Protein 9GY5 (pdb70)

Sequence (362 aa):
HMIPINIKDFNYSDPVNNQDIILVKNEKGSFDKGFFVADKILLVPARYGNISTDIYLETDSEKNEYLKNMTTLLKRMNSYSTGNKLLNLIIKGEPIYSKDLQGKFIEQTPSRYLDTNTGKRRVNVMITGPGSNVLTKKCTHNGMGLENDPNGKHSNGTGILSTIEFSPNYLIAYNKCVADPVLTLFHELVHSMHNLYGIAFPDNVKVPYNALKDKNLVSGEEALSEILTFGGKDLTTEHLETLWKKLAETVIIVKDFVKTDTQAKDVFLNNLRFLSKNENIKIDTIEDIVNGTLKIKNNISNLTECEFCKEIGDVRIRTRYAVHSEDVTPVEVVDFKNNYKLNSGFLEGQDISKKYFITNPP

Secondary structure (DSSP, 8-state):
-PPP--PPP--TTSPP-SSSEEEEE-TTS-EEEEEEEETTEEEE-S-SS------TT-SHHHHHHHHHHHHHHHHHHHTSHHHHHHHHHHHH--PPPEE-TTS-EES--TTTEEEETTEEEE-SEEEE--SSSTT--EEEBTTB-TTS-TT-TTTSSS---EEEE--SSEEEEETTEEPPHHHHHHHHHHHHHHHHTT-----EEE----TTT--TT---EEEHHHHHHH-GGGS-HHHHHHHHHHHHHHHHHHHHHHTT-HHHHHHHHHHHHHHHT-TT---SSHHHHHHHHHHHHHHHTT-SHHHHHHHH-S----S-S---TTSEEEEEESSHHHHEETTTEETT-SBTTSTTEEES--

B-factor: mean 57.21, std 18.25, range [34.39, 136.0]

Solvent-accessible surface area: 16892 Å² total; per-residue (Å²): 221,76,92,132,28,110,15,81,94,17,68,32,96,38,106,51,65,78,128,28,6,5,42,7,102,31,138,126,37,56,96,35,34,0,0,14,1,8,99,54,3,0,0,2,2,6,23,55,22,116,39,103,72,85,112,21,2,104,74,98,71,60,28,45,86,2,1,79,7,0,8,33,0,2,58,1,0,25,66,46,63,8,0,7,50,0,3,11,10,1,22,85,0,50,0,0,36,29,72,42,191,158,38,122,13,77,62,110,8,116,8,8,34,36,58,10,72,88,33,104,75,26,0,2,0,26,0,2,0,0,10,57,83,17,42,41,44,89,12,4,3,121,54,53,9,29,126,99,28,112,142,6,55,0,18,55,6,13,0,13,11,0,21,0,9,0,0,0,26,37,4,37,0,45,105,148,20,0,21,1,0,0,3,26,0,0,17,13,0,0,23,3,0,1,7,2,8,0,6,1,2,49,50,105,19,151,12,44,74,22,77,169,93,17,156,131,154,102,45,21,95,55,2,2,1,13,2,1,0,0,0,38,149,5,28,44,116,130,12,33,112,48,2,69,132,55,3,12,65,13,6,74,114,2,63,85,62,1,134,94,34,90,116,0,73,68,16,8,26,63,7,6,69,74,5,5,160,34,136,117,10,110,7,88,76,112,123,31,4,56,76,4,2,56,96,1,29,77,12,1,27,55,0,3,9,21,67,0,10,156,67,16,62,114,21,134,52,52,106,33,61,26,64,112,91,146,52,49,40,41,0,43,5,58,72,7,129,74,31,2,87,63,128,53,0,12,92,93,32,12,48,25,88,71,179,10,12,72,68,109,34,154

Radius of gyration: 20.37 Å; Cα contacts (8 Å, |Δi|>4): 697; chains: 1; bounding box: 46×55×54 Å

Foldseek 3Di:
DFDDWQQDADALPPDQDVPQWFWFQAPVRHTFIWGCRGAQEIETQDEHDDADAPVQSPDSVNSRVQRVLVSLLLLLLSVFPLSRLLVVLLNQFAFFFDADPVLDTDRQDQQAWGQTPVGTDGHLEYEYAYGHDRADWAKDFPNHHLQGDPPDQLALQRAGHIYTHDDQFKFKAFQQFTDQVSLSVLLNSLSSSSRRRNNSFQDKDWFDDDPVPDPPRDTDIGGLNNCLAADARRCDPVSLVVSLVSQLVSCVVVCVSCVVDPVSVVSSLSSLCSLLVNPPQDDPDSVSSSVSSVSNSVRSSCSYSVNSVVRLPPADDDRDPDDDPVRMWMWGFAPCDVQQGSNCGGVVYGGCPDPRIDTPDD

Structure (mmCIF, N/CA/C/O backbone):
data_9GY5
#
_entry.id   9GY5
#
_cell.length_a   79.217
_cell.length_b   79.217
_cell.length_c   274.532
_cell.angle_alpha   90.000
_cell.angle_beta   90.000
_cell.angle_gamma   120.000
#
_symmetry.space_group_name_H-M   'P 64 2 2'
#
loop_
_entity.id
_entity.type
_entity.pdbx_description
1 polymer 'Catalytic domain from the BoNT-like toxin complex PG1 of Paeniclostridium ghonii'
2 non-polymer 'ZINC ION'
3 non-polymer 'SULFATE ION'
4 non-polymer 'ACETATE ION'
5 non-polymer GLYCEROL
6 water water
#
loop_
_atom_site.group_PDB
_atom_site.id
_atom_site.type_symbol
_atom_site.label_atom_id
_atom_site.label_alt_id
_atom_site.label_comp_id
_atom_site.label_asym_id
_atom_site.label_entity_id
_atom_site.label_seq_id
_atom_site.pdbx_PDB_ins_code
_atom_site.Cartn_x
_atom_site.Cartn_y
_atom_site.Cartn_z
_atom_site.occupancy
_atom_site.B_iso_or_equiv
_atom_site.auth_seq_id
_atom_site.auth_comp_id
_atom_site.auth_asym_id
_atom_site.auth_atom_id
_atom_site.pdbx_PDB_model_num
ATOM 1 N N . HIS A 1 2 ? 6.456 46.639 9.797 1.000 80.590 0 HIS A N 1
ATOM 2 C CA . HIS A 1 2 ? 6.740 47.997 10.344 1.000 82.087 0 HIS A CA 1
ATOM 3 C C . HIS A 1 2 ? 7.372 47.865 11.735 1.000 75.055 0 HIS A C 1
ATOM 4 O O . HIS A 1 2 ? 8.585 47.699 11.838 1.000 68.296 0 HIS A O 1
ATOM 11 N N . MET A 1 3 ? 6.551 47.901 12.795 1.000 73.021 1 MET A N 1
ATOM 12 C CA . MET A 1 3 ? 7.035 47.948 14.168 1.000 70.537 1 MET A CA 1
ATOM 13 C C . MET A 1 3 ? 7.384 46.541 14.649 1.000 68.507 1 MET A C 1
ATOM 14 O O . MET A 1 3 ? 6.540 45.648 14.624 1.000 67.185 1 MET A O 1
ATOM 19 N N . ILE A 1 4 ? 8.629 46.364 15.109 1.000 64.729 2 ILE A N 1
ATOM 20 C CA . ILE A 1 4 ? 9.091 45.098 15.655 1.000 61.954 2 ILE A CA 1
ATOM 21 C C . ILE A 1 4 ? 8.886 45.111 17.167 1.000 61.616 2 ILE A C 1
ATOM 22 O O . ILE A 1 4 ? 9.474 45.938 17.861 1.000 57.860 2 ILE A O 1
ATOM 27 N N . PRO A 1 5 ? 8.047 44.205 17.722 1.000 60.954 3 PRO A N 1
ATOM 28 C CA . PRO A 1 5 ? 7.740 44.220 19.152 1.000 61.299 3 PRO A CA 1
ATOM 29 C C . PRO A 1 5 ? 8.998 44.165 20.015 1.000 58.094 3 PRO A C 1
ATOM 30 O O . PRO A 1 5 ? 9.868 43.320 19.806 1.000 53.857 3 PRO A O 1
ATOM 34 N N . ILE A 1 6 ? 9.104 45.128 20.936 1.000 54.862 4 ILE A N 1
ATOM 35 C CA . ILE A 1 6 ? 10.107 45.099 21.985 1.000 52.718 4 ILE A CA 1
ATOM 36 C C . ILE A 1 6 ? 9.372 45.264 23.308 1.000 51.663 4 ILE A C 1
ATOM 37 O O . ILE A 1 6 ? 8.596 46.201 23.480 1.000 52.187 4 ILE A O 1
ATOM 42 N N . ASN A 1 7 ? 9.621 44.324 24.217 1.000 52.765 5 ASN A N 1
ATOM 43 C CA . ASN A 1 7 ? 9.074 44.369 25.557 1.000 56.309 5 ASN A CA 1
ATOM 44 C C . ASN A 1 7 ? 10.041 45.153 26.442 1.000 51.508 5 ASN A C 1
ATOM 45 O O . ASN A 1 7 ? 11.107 44.660 26.787 1.000 52.186 5 ASN A O 1
ATOM 50 N N . ILE A 1 8 ? 9.669 46.389 26.780 1.000 49.302 6 ILE A N 1
ATOM 51 C CA . ILE A 1 8 ? 10.423 47.181 27.734 1.000 49.361 6 ILE A CA 1
ATOM 52 C C . ILE A 1 8 ? 9.815 46.970 29.117 1.000 49.041 6 ILE A C 1
ATOM 53 O O . ILE A 1 8 ? 8.668 47.341 29.345 1.000 51.378 6 ILE A O 1
ATOM 58 N N . LYS A 1 9 ? 10.607 46.407 30.035 1.000 45.049 7 LYS A N 1
ATOM 59 C CA . LYS A 1 9 ? 10.102 45.963 31.326 1.000 48.048 7 LYS A CA 1
ATOM 60 C C . LYS A 1 9 ? 10.051 47.114 32.328 1.000 46.021 7 LYS A C 1
ATOM 61 O O . LYS A 1 9 ? 10.945 47.956 32.377 1.000 45.254 7 LYS A O 1
ATOM 67 N N . ASP A 1 10 ? 9.004 47.099 33.158 1.000 45.789 8 ASP A N 1
ATOM 68 C CA . ASP A 1 10 ? 8.857 48.016 34.273 1.000 47.108 8 ASP A CA 1
ATOM 69 C C . ASP A 1 10 ? 9.390 47.363 35.544 1.000 44.401 8 ASP A C 1
ATOM 70 O O . ASP A 1 10 ? 9.047 46.224 35.842 1.000 46.672 8 ASP A O 1
ATOM 75 N N . PHE A 1 11 ? 10.201 48.105 36.298 1.000 42.655 9 PHE A N 1
ATOM 76 C CA . PHE A 1 11 ? 10.720 47.632 37.570 1.000 41.109 9 PHE A CA 1
ATOM 77 C C . PHE A 1 11 ? 10.516 48.692 38.638 1.000 40.720 9 PHE A C 1
ATOM 78 O O . PHE A 1 11 ? 10.483 49.877 38.326 1.000 41.523 9 PHE A O 1
ATOM 86 N N . ASN A 1 12 ? 10.399 48.247 39.893 1.000 43.065 10 ASN A N 1
ATOM 87 C CA . ASN A 1 12 ? 10.621 49.103 41.050 1.000 44.092 10 ASN A CA 1
ATOM 88 C C . ASN A 1 12 ? 12.043 48.858 41.548 1.000 42.259 10 ASN A C 1
ATOM 89 O O . ASN A 1 12 ? 12.530 47.731 41.479 1.000 40.798 10 ASN A O 1
ATOM 94 N N . TYR A 1 13 ? 12.700 49.904 42.063 1.000 40.561 11 TYR A N 1
ATOM 95 C CA . TYR A 1 13 ? 14.070 49.765 42.531 1.000 41.218 11 TYR A CA 1
ATOM 96 C C . TYR A 1 13 ? 14.165 48.691 43.619 1.000 42.951 11 TYR A C 1
ATOM 97 O O . TYR A 1 13 ? 15.188 48.012 43.716 1.000 41.941 11 TYR A O 1
ATOM 106 N N . SER A 1 14 ? 13.085 48.506 44.399 1.000 42.401 12 SER A N 1
ATOM 107 C CA . SER A 1 14 ? 13.083 47.573 45.519 1.000 45.696 12 SER A CA 1
ATOM 108 C C . SER A 1 14 ? 12.939 46.118 45.064 1.000 44.904 12 SER A C 1
ATOM 109 O O . SER A 1 14 ? 13.106 45.213 45.872 1.000 43.376 12 SER A O 1
ATOM 112 N N . ASP A 1 15 ? 12.630 45.874 43.783 1.000 44.589 13 ASP A N 1
ATOM 113 C CA . ASP A 1 15 ? 12.502 44.508 43.292 1.000 42.988 13 ASP A CA 1
ATOM 114 C C . ASP A 1 15 ? 13.801 43.751 43.570 1.000 42.833 13 ASP A C 1
ATOM 115 O O . ASP A 1 15 ? 14.887 44.257 43.300 1.000 41.430 13 ASP A O 1
ATOM 120 N N . PRO A 1 16 ? 13.753 42.545 44.179 1.000 44.787 14 PRO A N 1
ATOM 121 C CA . PRO A 1 16 ? 14.982 41.823 44.517 1.000 44.031 14 PRO A CA 1
ATOM 122 C C . PRO A 1 16 ? 15.863 41.431 43.331 1.000 43.248 14 PRO A C 1
ATOM 123 O O . PRO A 1 16 ? 15.372 41.087 42.255 1.000 40.845 14 PRO A O 1
ATOM 127 N N . VAL A 1 17 ? 17.180 41.481 43.572 1.000 40.875 15 VAL A N 1
ATOM 128 C CA . VAL A 1 17 ? 18.166 40.901 42.682 1.000 42.212 15 VAL A CA 1
ATOM 129 C C . VAL A 1 17 ? 17.812 39.434 42.451 1.000 43.665 15 VAL A C 1
ATOM 130 O O . VAL A 1 17 ? 17.473 38.723 43.395 1.000 44.018 15 VAL A O 1
ATOM 134 N N . ASN A 1 18 ? 17.835 39.011 41.182 1.000 40.861 16 ASN A N 1
ATOM 135 C CA . ASN A 1 18 ? 17.446 37.661 40.802 1.000 41.817 16 ASN A CA 1
ATOM 136 C C . ASN A 1 18 ? 18.495 37.006 39.900 1.000 40.414 16 ASN A C 1
ATOM 137 O O . ASN A 1 18 ? 18.329 35.848 39.533 1.000 43.295 16 ASN A O 1
ATOM 142 N N . ASN A 1 19 ? 19.549 37.749 39.527 1.000 38.823 17 ASN A N 1
ATOM 143 C CA . ASN A 1 19 ? 20.626 37.281 38.662 1.000 41.552 17 ASN A CA 1
ATOM 144 C C . ASN A 1 19 ? 20.174 37.065 37.218 1.000 40.465 17 ASN A C 1
ATOM 145 O O . ASN A 1 19 ? 20.934 36.517 36.429 1.000 41.216 17 ASN A O 1
ATOM 150 N N . GLN A 1 20 ? 18.950 37.473 36.874 1.000 42.186 18 GLN A N 1
ATOM 151 C CA . GLN A 1 20 ? 18.455 37.354 35.509 1.000 42.080 18 GLN A CA 1
ATOM 152 C C . GLN A 1 20 ? 18.312 38.756 34.922 1.000 40.674 18 GLN A C 1
ATOM 153 O O . GLN A 1 20 ? 19.255 39.252 34.309 1.000 39.875 18 GLN A O 1
ATOM 159 N N . ASP A 1 21 ? 17.165 39.408 35.163 1.000 39.532 19 ASP A N 1
ATOM 160 C CA . ASP A 1 21 ? 16.942 40.759 34.667 1.000 41.756 19 ASP A CA 1
ATOM 161 C C . ASP A 1 21 ? 17.216 41.817 35.739 1.000 39.843 19 ASP A C 1
ATOM 162 O O . ASP A 1 21 ? 17.226 43.007 35.421 1.000 39.934 19 ASP A O 1
ATOM 167 N N . ILE A 1 22 ? 17.413 41.399 37.000 1.000 40.096 20 ILE A N 1
ATOM 168 C CA . ILE A 1 22 ? 17.874 42.301 38.048 1.000 39.034 20 ILE A CA 1
ATOM 169 C C . ILE A 1 22 ? 19.169 41.737 38.629 1.000 38.171 20 ILE A C 1
ATOM 170 O O . ILE A 1 22 ? 19.163 40.666 39.238 1.000 37.846 20 ILE A O 1
ATOM 175 N N . ILE A 1 23 ? 20.262 42.484 38.432 1.000 36.582 21 ILE A N 1
ATOM 176 C CA . ILE A 1 23 ? 21.608 42.025 38.728 1.000 37.414 21 ILE A CA 1
ATOM 177 C C . ILE A 1 23 ? 22.315 43.078 39.575 1.000 36.941 21 ILE A C 1
ATOM 178 O O . ILE A 1 23 ? 21.781 44.160 39.809 1.000 35.328 21 ILE A O 1
ATOM 183 N N . LEU A 1 24 ? 23.561 42.760 39.939 1.000 36.857 22 LEU A N 1
ATOM 184 C CA . LEU A 1 24 ? 24.461 43.699 40.581 1.000 38.805 22 LEU A CA 1
ATOM 185 C C . LEU A 1 24 ? 25.683 43.887 39.689 1.000 38.860 22 LEU A C 1
ATOM 186 O O . LEU A 1 24 ? 26.426 42.946 39.423 1.000 37.786 22 LEU A O 1
ATOM 1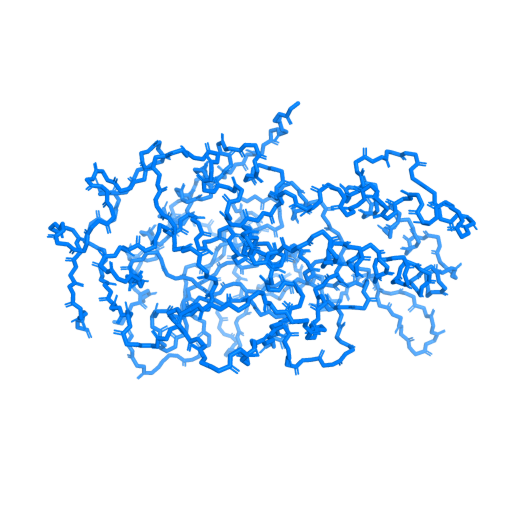91 N N . VAL A 1 25 ? 25.873 45.121 39.228 1.000 39.363 23 VAL A N 1
ATOM 192 C CA . VAL A 1 25 ? 26.996 45.466 38.381 1.000 39.677 23 VAL A CA 1
ATOM 193 C C . VAL A 1 25 ? 28.173 45.822 39.279 1.000 38.499 23 VAL A C 1
ATOM 194 O O . VAL A 1 25 ? 28.008 46.628 40.185 1.000 38.088 23 VAL A O 1
ATOM 198 N N . LYS A 1 26 ? 29.348 45.248 39.000 1.000 39.754 24 LYS A N 1
ATOM 199 C CA . LYS A 1 26 ? 30.576 45.628 39.681 1.000 42.642 24 LYS A CA 1
ATOM 200 C C . LYS A 1 26 ? 31.062 46.948 39.096 1.000 44.234 24 LYS A C 1
ATOM 201 O O . LYS A 1 26 ? 31.288 47.034 37.896 1.000 48.453 24 LYS A O 1
ATOM 207 N N . ASN A 1 27 ? 31.179 47.990 39.926 1.000 41.728 25 ASN A N 1
ATOM 208 C CA . ASN A 1 27 ? 31.590 49.295 39.431 1.000 42.011 25 ASN A CA 1
ATOM 209 C C . ASN A 1 27 ? 33.104 49.436 39.552 1.000 44.454 25 ASN A C 1
ATOM 210 O O . ASN A 1 27 ? 33.785 48.500 39.959 1.000 45.357 25 ASN A O 1
ATOM 215 N N . GLU A 1 28 ? 33.607 50.627 39.209 1.000 50.604 26 GLU A N 1
ATOM 216 C CA . GLU A 1 28 ? 35.032 50.916 39.127 1.000 57.496 26 GLU A CA 1
ATOM 217 C C . GLU A 1 28 ? 35.688 50.823 40.502 1.000 57.251 26 GLU A C 1
ATOM 218 O O . GLU A 1 28 ? 36.842 50.417 40.606 1.000 58.827 26 GLU A O 1
ATOM 224 N N . LYS A 1 29 ? 34.938 51.175 41.554 1.000 56.840 27 LYS A N 1
ATOM 225 C CA . LYS A 1 29 ? 35.444 51.127 42.918 1.000 56.851 27 LYS A CA 1
ATOM 226 C C . LYS A 1 29 ? 35.390 49.709 43.484 1.000 52.852 27 LYS A C 1
ATOM 227 O O . LYS A 1 29 ? 35.877 49.476 44.585 1.000 56.522 27 LYS A O 1
ATOM 233 N N . GLY A 1 30 ? 34.762 48.772 42.762 1.000 51.317 28 GLY A N 1
ATOM 234 C CA . GLY A 1 30 ? 34.659 47.393 43.218 1.000 48.480 28 GLY A CA 1
ATOM 235 C C . GLY A 1 30 ? 33.464 47.150 44.146 1.000 46.445 28 GLY A C 1
ATOM 236 O O . GLY A 1 30 ? 33.311 46.053 44.675 1.000 46.632 28 GLY A O 1
ATOM 237 N N . SER A 1 31 ? 32.601 48.156 44.331 1.000 45.143 29 SER A N 1
ATOM 238 C CA . SER A 1 31 ? 31.312 47.947 44.978 1.000 44.309 29 SER A CA 1
ATOM 239 C C . SER A 1 31 ? 30.266 47.616 43.909 1.000 44.167 29 SER A C 1
ATOM 240 O O . SER A 1 31 ? 30.611 47.513 42.728 1.000 42.070 29 SER A O 1
ATOM 243 N N . PHE A 1 32 ? 29.003 47.420 44.325 1.000 41.673 30 PHE A N 1
ATOM 244 C CA . PHE A 1 32 ? 27.970 46.904 43.439 1.000 40.146 30 PHE A CA 1
ATOM 245 C C . PHE A 1 32 ? 26.777 47.856 43.381 1.000 39.539 30 PHE A C 1
ATOM 246 O O . PHE A 1 32 ? 26.310 48.335 44.413 1.000 36.588 30 PHE A O 1
ATOM 254 N N . ASP A 1 33 ? 26.296 48.104 42.150 1.000 36.681 31 ASP A N 1
ATOM 255 C CA . ASP A 1 33 ? 25.077 48.858 41.895 1.000 37.716 31 ASP A CA 1
ATOM 256 C C . ASP A 1 33 ? 24.042 47.935 41.265 1.000 37.925 31 ASP A C 1
ATOM 257 O O . ASP A 1 33 ? 24.378 47.107 40.416 1.000 40.182 31 ASP A O 1
ATOM 262 N N . LYS A 1 34 ? 22.787 48.074 41.698 1.000 37.350 32 LYS A N 1
ATOM 263 C CA . LYS A 1 34 ? 21.701 47.305 41.114 1.000 38.662 32 LYS A CA 1
ATOM 264 C C . LYS A 1 34 ? 21.499 47.747 39.666 1.000 37.118 32 LYS A C 1
ATOM 265 O O . LYS A 1 34 ? 21.452 48.942 39.368 1.000 37.271 32 LYS A O 1
ATOM 271 N N . GLY A 1 35 ? 21.388 46.756 38.778 1.000 35.276 33 GLY A N 1
ATOM 272 C CA . GLY A 1 35 ? 21.131 46.982 37.365 1.000 35.034 33 GLY A CA 1
ATOM 273 C C . GLY A 1 35 ? 19.880 46.234 36.917 1.000 36.367 33 GLY A C 1
ATOM 274 O O . GLY A 1 35 ? 19.609 45.132 37.398 1.000 38.282 33 GLY A O 1
ATOM 275 N N . PHE A 1 36 ? 19.146 46.844 35.978 1.000 35.132 34 PHE A N 1
ATOM 276 C CA . PHE A 1 36 ? 17.857 46.343 35.525 1.000 35.474 34 PHE A CA 1
ATOM 277 C C . PHE A 1 36 ? 17.869 46.239 33.999 1.000 35.331 34 PHE A C 1
ATOM 278 O O . PHE A 1 36 ? 18.048 47.239 33.306 1.000 36.656 34 PHE A O 1
ATOM 286 N N . PHE A 1 37 ? 17.699 45.017 33.491 1.000 34.610 35 PHE A N 1
ATOM 287 C CA . PHE A 1 37 ? 17.634 44.774 32.059 1.000 35.022 35 PHE A CA 1
ATOM 288 C C . PHE A 1 37 ? 16.225 45.086 31.578 1.000 37.768 35 PHE A C 1
ATOM 289 O O . PHE A 1 37 ? 15.358 44.216 31.618 1.000 38.289 35 PHE A O 1
ATOM 297 N N . VAL A 1 38 ? 16.016 46.348 31.182 1.000 37.906 36 VAL A N 1
ATOM 298 C CA . VAL A 1 38 ? 14.731 46.835 30.709 1.000 39.725 36 VAL A CA 1
ATOM 299 C C . VAL A 1 38 ? 14.402 46.199 29.358 1.000 41.082 36 VAL A C 1
ATOM 300 O O . VAL A 1 38 ? 13.229 46.007 29.042 1.000 41.634 36 VAL A O 1
ATOM 304 N N . ALA A 1 39 ? 15.445 45.861 28.586 1.000 40.084 37 ALA A N 1
ATOM 305 C CA . ALA A 1 39 ? 15.309 45.037 27.395 1.000 42.553 37 ALA A CA 1
ATOM 306 C C . ALA A 1 39 ? 16.564 44.185 27.237 1.000 43.493 37 ALA A C 1
ATOM 307 O O . ALA A 1 39 ? 17.555 44.427 27.917 1.000 41.857 37 ALA A O 1
ATOM 309 N N . ASP A 1 40 ? 16.514 43.197 26.335 1.000 43.800 38 ASP A N 1
ATOM 310 C CA . ASP A 1 40 ? 17.663 42.345 26.070 1.000 46.053 38 ASP A CA 1
ATOM 311 C C . ASP A 1 40 ? 18.893 43.214 25.802 1.000 43.299 38 ASP A C 1
ATOM 312 O O . ASP A 1 40 ? 18.858 44.055 24.915 1.000 41.580 38 ASP A O 1
ATOM 317 N N . LYS A 1 41 ? 19.950 43.030 26.610 1.000 40.103 39 LYS A N 1
ATOM 318 C CA . LYS A 1 41 ? 21.259 43.645 26.406 1.000 39.688 39 LYS A CA 1
ATOM 319 C C . LYS A 1 41 ? 21.267 45.140 26.725 1.000 36.387 39 LYS A C 1
ATOM 320 O O . LYS A 1 41 ? 22.291 45.786 26.508 1.000 35.794 39 LYS A O 1
ATOM 326 N N . ILE A 1 42 ? 20.146 45.687 27.217 1.000 34.736 40 ILE A N 1
ATOM 327 C CA . ILE A 1 42 ? 20.074 47.088 27.608 1.000 35.923 40 ILE A CA 1
ATOM 328 C C . ILE A 1 42 ? 19.897 47.178 29.127 1.000 35.050 40 ILE A C 1
ATOM 329 O O . ILE A 1 42 ? 18.835 46.871 29.667 1.000 34.521 40 ILE A O 1
ATOM 334 N N . LEU A 1 43 ? 20.959 47.623 29.803 1.000 35.120 41 LEU A N 1
ATOM 335 C CA . LEU A 1 43 ? 21.030 47.597 31.255 1.000 34.780 41 LEU A CA 1
ATOM 336 C C . LEU A 1 43 ? 20.900 49.012 31.808 1.000 35.600 41 LEU A C 1
ATOM 337 O O . LEU A 1 43 ? 21.701 49.874 31.471 1.000 37.238 41 LEU A O 1
ATOM 342 N N . LEU A 1 44 ? 19.906 49.222 32.680 1.000 35.876 42 LEU A N 1
ATOM 343 C CA . LEU A 1 44 ? 19.648 50.516 33.291 1.000 36.564 42 LEU A CA 1
ATOM 344 C C . LEU A 1 44 ? 20.117 50.477 34.751 1.000 37.111 42 LEU A C 1
ATOM 345 O O . LEU A 1 44 ? 19.667 49.630 35.526 1.000 35.465 42 LEU A O 1
ATOM 350 N N . VAL A 1 45 ? 21.042 51.384 35.102 1.000 36.122 43 VAL A N 1
ATOM 351 C CA . VAL A 1 45 ? 21.710 51.369 36.395 1.000 37.266 43 VAL A CA 1
ATOM 352 C C . VAL A 1 45 ? 21.487 52.705 37.101 1.000 38.028 43 VAL A C 1
ATOM 353 O O . VAL A 1 45 ? 22.164 53.691 36.804 1.000 37.765 43 VAL A O 1
ATOM 357 N N . PRO A 1 46 ? 20.539 52.777 38.066 1.000 39.642 44 PRO A N 1
ATOM 358 C CA . PRO A 1 46 ? 20.289 54.014 38.809 1.000 41.240 44 PRO A CA 1
ATOM 359 C C . PRO A 1 46 ? 21.359 54.293 39.866 1.000 40.548 44 PRO A C 1
ATOM 360 O O . PRO A 1 46 ? 21.194 53.972 41.043 1.000 41.319 44 PRO A O 1
ATOM 364 N N . ALA A 1 47 ? 22.445 54.913 39.400 1.000 39.411 45 ALA A N 1
ATOM 365 C CA . ALA A 1 47 ? 23.597 55.282 40.200 1.000 38.999 45 ALA A CA 1
ATOM 366 C C . ALA A 1 47 ? 24.358 56.379 39.463 1.000 42.079 45 ALA A C 1
ATOM 367 O O . ALA A 1 47 ? 24.176 56.551 38.255 1.000 40.021 45 ALA A O 1
ATOM 369 N N . ARG A 1 48 ? 25.219 57.098 40.191 1.000 42.176 46 ARG A N 1
ATOM 370 C CA . ARG A 1 48 ? 26.133 58.053 39.582 1.000 45.728 46 ARG A CA 1
ATOM 371 C C . ARG A 1 48 ? 27.288 57.285 38.946 1.000 48.258 46 ARG A C 1
ATOM 372 O O . ARG A 1 48 ? 27.620 56.197 39.399 1.000 51.248 46 ARG A O 1
ATOM 380 N N . TYR A 1 49 ? 27.868 57.853 37.882 1.000 50.787 47 TYR A N 1
ATOM 381 C CA . TYR A 1 49 ? 28.980 57.244 37.163 1.000 56.601 47 TYR A CA 1
ATOM 382 C C . TYR A 1 49 ? 30.307 57.764 37.717 1.000 58.940 47 TYR A C 1
ATOM 383 O O . TYR A 1 49 ? 30.498 58.969 37.857 1.000 60.566 47 TYR A O 1
ATOM 392 N N . GLY A 1 50 ? 31.233 56.846 38.009 1.000 64.685 48 GLY A N 1
ATOM 393 C CA . GLY A 1 50 ? 32.518 57.211 38.584 1.000 70.627 48 GLY A CA 1
ATOM 394 C C . GLY A 1 50 ? 32.386 57.563 40.063 1.000 80.278 48 GLY A C 1
ATOM 395 O O . GLY A 1 50 ? 31.387 57.232 40.700 1.000 81.802 48 GLY A O 1
ATOM 396 N N . ASN A 1 51 ? 33.417 58.228 40.598 1.000 95.180 49 ASN A N 1
ATOM 397 C CA . ASN A 1 51 ? 33.447 58.632 41.996 1.000 102.723 49 ASN A CA 1
ATOM 398 C C . ASN A 1 51 ? 32.960 60.077 42.096 1.000 103.663 49 ASN A C 1
ATOM 399 O O . ASN A 1 51 ? 33.587 60.985 41.556 1.000 95.521 49 ASN A O 1
ATOM 404 N N . ILE A 1 52 ? 31.839 60.269 42.801 1.000 112.021 50 ILE A N 1
ATOM 405 C CA . ILE A 1 52 ? 31.173 61.559 42.900 1.000 119.687 50 ILE A CA 1
ATOM 406 C C . ILE A 1 52 ? 31.590 62.227 44.211 1.000 127.002 50 ILE A C 1
ATOM 407 O O . ILE A 1 52 ? 31.522 61.608 45.272 1.000 129.421 50 ILE A O 1
ATOM 412 N N . SER A 1 53 ? 32.041 63.487 44.118 1.000 130.051 51 SER A N 1
ATOM 413 C CA . SER A 1 53 ? 32.383 64.284 45.288 1.000 131.505 51 SER A CA 1
ATOM 414 C C . SER A 1 53 ? 31.778 65.688 45.211 1.000 133.707 51 SER A C 1
ATOM 415 O O . SER A 1 53 ? 32.101 66.537 46.040 1.000 135.122 51 SER A O 1
ATOM 418 N N . THR A 1 54 ? 30.889 65.920 44.234 1.000 135.418 52 THR A N 1
ATOM 419 C CA . THR A 1 54 ? 30.282 67.224 44.004 1.000 133.299 52 THR A CA 1
ATOM 420 C C . THR A 1 54 ? 28.776 67.128 44.263 1.000 127.074 52 THR A C 1
ATOM 421 O O . THR A 1 54 ? 28.368 66.813 45.380 1.000 128.715 52 THR A O 1
ATOM 425 N N . ASP A 1 55 ? 27.957 67.388 43.232 1.000 116.716 53 ASP A N 1
ATOM 426 C CA . ASP A 1 55 ? 26.514 67.485 43.395 1.000 108.279 53 ASP A CA 1
ATOM 427 C C . ASP A 1 55 ? 25.906 66.080 43.360 1.000 93.749 53 ASP A C 1
ATOM 428 O O . ASP A 1 55 ? 24.680 65.986 43.578 1.000 83.323 53 ASP A O 1
ATOM 433 N N . ILE A 1 72 ? 22.846 64.101 48.066 1.000 64.776 70 ILE A N 1
ATOM 434 C CA . ILE A 1 72 ? 23.590 63.925 46.778 1.000 64.575 70 ILE A CA 1
ATOM 435 C C . ILE A 1 72 ? 22.697 63.164 45.798 1.000 56.542 70 ILE A C 1
ATOM 436 O O . ILE A 1 72 ? 22.125 62.132 46.145 1.000 53.058 70 ILE A O 1
ATOM 441 N N . TYR A 1 73 ? 22.602 63.686 44.570 1.000 51.437 71 TYR A N 1
ATOM 442 C CA . TYR A 1 73 ? 21.683 63.172 43.566 1.000 49.012 71 TYR A CA 1
ATOM 443 C C . TYR A 1 73 ? 21.959 61.688 43.322 1.000 45.121 71 TYR A C 1
ATOM 444 O O . TYR A 1 73 ? 23.100 61.295 43.087 1.000 43.799 71 TYR A O 1
ATOM 453 N N . LEU A 1 74 ? 20.887 60.891 43.414 1.000 44.833 72 LEU A N 1
ATOM 454 C CA . LEU A 1 74 ? 20.864 59.466 43.096 1.000 47.683 72 LEU A CA 1
ATOM 455 C C . LEU A 1 74 ? 21.446 58.601 44.205 1.000 48.825 72 LEU A C 1
ATOM 456 O O . LEU A 1 74 ? 21.770 57.452 43.927 1.000 54.097 72 LEU A O 1
ATOM 461 N N . GLU A 1 75 ? 21.549 59.104 45.440 1.000 51.150 73 GLU A N 1
ATOM 462 C CA . GLU A 1 75 ? 22.054 58.278 46.529 1.000 55.649 73 GLU A CA 1
ATOM 463 C C . GLU A 1 75 ? 20.914 57.533 47.223 1.000 50.973 73 GLU A C 1
ATOM 464 O O . GLU A 1 75 ? 21.100 56.389 47.645 1.000 54.150 73 GLU A O 1
ATOM 470 N N . THR A 1 76 ? 19.726 58.143 47.282 1.000 45.431 74 THR A N 1
ATOM 471 C CA . THR A 1 76 ? 18.618 57.563 48.023 1.000 46.138 74 THR A CA 1
ATOM 472 C C . THR A 1 76 ? 17.874 56.556 47.153 1.000 44.725 74 THR A C 1
ATOM 473 O O . THR A 1 76 ? 17.836 56.680 45.929 1.000 43.298 74 THR A O 1
ATOM 477 N N . ASP A 1 77 ? 17.253 55.580 47.820 1.000 43.489 75 ASP A N 1
ATOM 478 C CA . ASP A 1 77 ? 16.404 54.602 47.165 1.000 45.721 75 ASP A CA 1
ATOM 479 C C . ASP A 1 77 ? 15.282 55.284 46.386 1.000 45.917 75 ASP A C 1
ATOM 480 O O . ASP A 1 77 ? 14.977 54.864 45.270 1.000 41.840 75 ASP A O 1
ATOM 485 N N . SER A 1 78 ? 14.651 56.306 46.984 1.000 44.583 76 SER A N 1
ATOM 486 C CA . SER A 1 78 ? 13.539 56.980 46.327 1.000 46.651 76 SER A CA 1
ATOM 487 C C . SER A 1 78 ? 13.992 57.618 45.009 1.000 43.338 76 SER A C 1
ATOM 488 O O . SER A 1 78 ? 13.287 57.517 44.013 1.000 43.353 76 SER A O 1
ATOM 491 N N . GLU A 1 79 ? 15.166 58.263 44.998 1.000 43.090 77 GLU A N 1
ATOM 492 C CA . GLU A 1 79 ? 15.697 58.879 43.789 1.000 42.731 77 GLU A CA 1
ATOM 493 C C . GLU A 1 79 ? 16.089 57.819 42.757 1.000 41.521 77 GLU A C 1
ATOM 494 O O . GLU A 1 79 ? 15.910 58.028 41.560 1.000 41.273 77 GLU A O 1
ATOM 500 N N . LYS A 1 80 ? 16.640 56.687 43.211 1.000 40.933 78 LYS A N 1
ATOM 501 C CA . LYS A 1 80 ? 16.983 55.600 42.309 1.000 39.771 78 LYS A CA 1
ATOM 502 C C . LYS A 1 80 ? 15.720 55.059 41.636 1.000 40.661 78 LYS A C 1
ATOM 503 O O . LYS A 1 80 ? 15.733 54.771 40.435 1.000 37.745 78 LYS A O 1
ATOM 509 N N . ASN A 1 81 ? 14.635 54.924 42.410 1.000 40.159 79 ASN A N 1
ATOM 510 C CA . ASN A 1 81 ? 13.367 54.429 41.887 1.000 42.143 79 ASN A CA 1
ATOM 511 C C . ASN A 1 81 ? 12.806 55.403 40.848 1.000 43.081 79 ASN A C 1
ATOM 512 O O . ASN A 1 81 ? 12.321 54.981 39.793 1.000 41.428 79 ASN A O 1
ATOM 517 N N . GLU A 1 82 ? 12.881 56.702 41.156 1.000 43.414 80 GLU A N 1
ATOM 518 C CA . GLU A 1 82 ? 12.401 57.742 40.258 1.000 45.889 80 GLU A CA 1
ATOM 519 C C . GLU A 1 82 ? 13.188 57.720 38.949 1.000 44.088 80 GLU A C 1
ATOM 520 O O . GLU A 1 82 ? 12.594 57.802 37.877 1.000 42.359 80 GLU A O 1
ATOM 526 N N . TYR A 1 83 ? 14.522 57.613 39.051 1.000 42.121 81 TYR A N 1
ATOM 527 C CA . TYR A 1 83 ? 15.387 57.564 37.881 1.00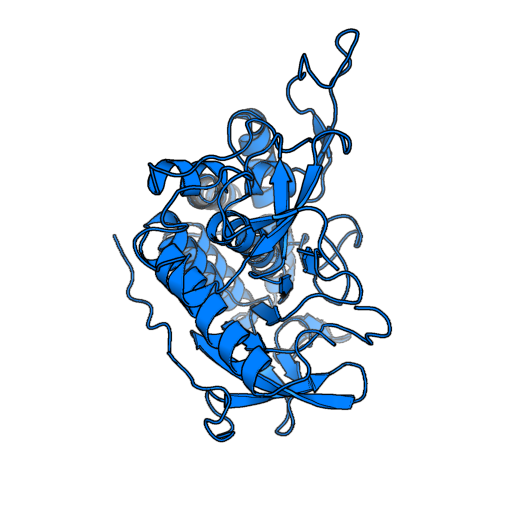0 41.459 81 TYR A CA 1
ATOM 528 C C . TYR A 1 83 ? 14.974 56.400 36.983 1.000 40.690 81 TYR A C 1
ATOM 529 O O . TYR A 1 83 ? 14.816 56.543 35.773 1.000 41.362 81 TYR A O 1
ATOM 538 N N . LEU A 1 84 ? 14.795 55.236 37.604 1.000 40.443 82 LEU A N 1
ATOM 539 C CA . LEU A 1 84 ? 14.397 54.027 36.903 1.000 41.607 82 LEU A CA 1
ATOM 5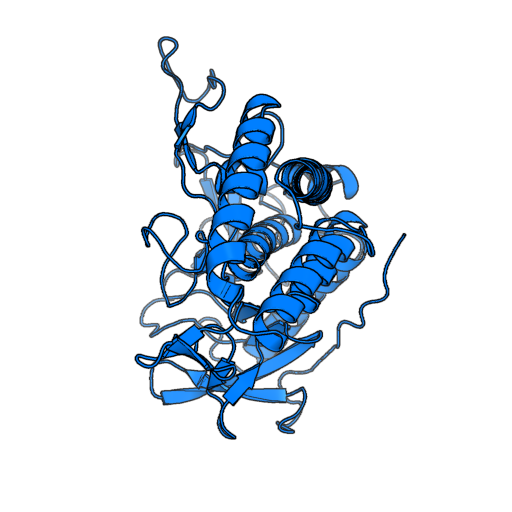40 C C . LEU A 1 84 ? 13.079 54.244 36.154 1.000 43.392 82 LEU A C 1
ATOM 541 O O . LEU A 1 84 ? 12.972 53.930 34.966 1.000 41.501 82 LEU A O 1
ATOM 546 N N . LYS A 1 85 ? 12.089 54.821 36.845 1.000 42.432 83 LYS A N 1
ATOM 547 C CA . LYS A 1 85 ? 10.778 55.057 36.259 1.000 46.143 83 LYS A CA 1
ATOM 548 C C . LYS A 1 85 ? 10.863 56.066 35.114 1.000 41.727 83 LYS A C 1
ATOM 549 O O . LYS A 1 85 ? 10.221 55.889 34.084 1.000 41.904 83 LYS A O 1
ATOM 555 N N . ASN A 1 86 ? 11.618 57.146 35.324 1.000 39.703 84 ASN A N 1
ATOM 556 C CA . ASN A 1 86 ? 11.657 58.240 34.372 1.000 41.971 84 ASN A CA 1
ATOM 557 C C . ASN A 1 86 ? 12.408 57.812 33.115 1.000 41.335 84 ASN A C 1
ATOM 558 O O . ASN A 1 86 ? 11.996 58.146 32.009 1.000 42.176 84 ASN A O 1
ATOM 563 N N . MET A 1 87 ? 13.516 57.082 33.284 1.000 38.978 85 MET A N 1
ATOM 564 C CA . MET A 1 87 ? 14.296 56.647 32.138 1.000 38.532 85 MET A CA 1
ATOM 565 C C . MET A 1 87 ? 13.493 55.619 31.348 1.000 38.799 85 MET A C 1
ATOM 566 O O . MET A 1 87 ? 13.578 55.583 30.118 1.000 35.606 85 MET A O 1
ATOM 571 N N . THR A 1 88 ? 12.693 54.813 32.059 1.000 37.326 86 THR A N 1
ATOM 572 C CA . THR A 1 88 ? 11.889 53.806 31.398 1.000 40.763 86 THR A CA 1
ATOM 573 C C . THR A 1 88 ? 10.781 54.498 30.599 1.000 40.869 86 THR A C 1
ATOM 574 O O . THR A 1 88 ? 10.434 54.038 29.518 1.000 41.194 86 THR A O 1
ATOM 578 N N . THR A 1 89 ? 10.243 55.606 31.125 1.000 41.099 87 THR A N 1
ATOM 579 C CA . THR A 1 89 ? 9.268 56.404 30.390 1.000 42.125 87 THR A CA 1
ATOM 580 C C . THR A 1 89 ? 9.877 56.886 29.072 1.000 41.201 87 THR A C 1
ATOM 581 O O . THR A 1 89 ? 9.240 56.776 28.032 1.000 42.337 87 THR A O 1
ATOM 585 N N . LEU A 1 90 ? 11.113 57.401 29.116 1.000 40.043 88 LEU A N 1
ATOM 586 C CA . LEU A 1 90 ? 11.790 57.882 27.918 1.000 40.353 88 LEU A CA 1
ATOM 587 C C . LEU A 1 90 ? 11.974 56.764 26.892 1.000 42.306 88 LEU A C 1
ATOM 588 O O . LEU A 1 90 ? 11.808 56.993 25.688 1.000 40.111 88 LEU A O 1
ATOM 593 N N . LEU A 1 91 ? 12.342 55.563 27.363 1.000 41.407 89 LEU A N 1
ATOM 594 C CA . LEU A 1 91 ? 12.584 54.444 26.468 1.000 41.205 89 LEU A CA 1
ATOM 595 C C . LEU A 1 91 ? 11.266 54.001 25.829 1.000 42.443 89 LEU A C 1
ATOM 596 O O . LEU A 1 91 ? 11.221 53.745 24.630 1.000 41.935 89 LEU A O 1
ATOM 601 N N . LYS A 1 92 ? 10.191 53.930 26.616 1.000 41.982 90 LYS A N 1
ATOM 602 C CA . LYS A 1 92 ? 8.902 53.505 26.089 1.000 46.800 90 LYS A CA 1
ATOM 603 C C . LYS A 1 92 ? 8.375 54.514 25.067 1.000 46.660 90 LYS A C 1
ATOM 604 O O . LYS A 1 92 ? 7.837 54.124 24.033 1.000 46.498 90 LYS A O 1
ATOM 610 N N . ARG A 1 93 ? 8.531 55.809 25.364 1.000 45.337 91 ARG A N 1
ATOM 611 C CA . ARG A 1 93 ? 8.141 56.865 24.442 1.000 47.282 91 ARG A CA 1
ATOM 612 C C . ARG A 1 93 ? 8.887 56.700 23.116 1.000 47.194 91 ARG A C 1
ATOM 613 O O . ARG A 1 93 ? 8.282 56.634 22.051 1.000 45.729 91 ARG A O 1
ATOM 621 N N . MET A 1 94 ? 10.213 56.616 23.209 1.000 44.765 92 MET A N 1
ATOM 622 C CA . MET A 1 94 ? 11.089 56.431 22.067 1.000 45.131 92 MET A CA 1
ATOM 623 C C . MET A 1 94 ? 10.631 55.240 21.228 1.000 45.532 92 MET A C 1
ATOM 624 O O . MET A 1 94 ? 10.587 55.315 20.003 1.000 46.886 92 MET A O 1
ATOM 629 N N . ASN A 1 95 ? 10.272 54.148 21.911 1.000 44.373 93 ASN A N 1
ATOM 630 C CA . ASN A 1 95 ? 9.889 52.900 21.276 1.000 45.627 93 ASN A CA 1
ATOM 631 C C . ASN A 1 95 ? 8.511 53.012 20.612 1.000 47.321 93 ASN A C 1
ATOM 632 O O . ASN A 1 95 ? 8.144 52.140 19.830 1.000 46.002 93 ASN A O 1
ATOM 637 N N . SER A 1 96 ? 7.745 54.063 20.944 1.000 48.780 94 SER A N 1
ATOM 638 C CA . SER A 1 96 ? 6.433 54.309 20.352 1.000 52.584 94 SER A CA 1
ATOM 639 C C . SER A 1 96 ? 6.542 54.803 18.916 1.000 51.778 94 SER A C 1
ATOM 640 O O . SER A 1 96 ? 5.538 54.806 18.208 1.000 55.487 94 SER A O 1
ATOM 643 N N . TYR A 1 97 ? 7.729 55.286 18.524 1.000 51.969 95 TYR A N 1
ATOM 644 C CA . TYR A 1 97 ? 7.933 55.843 17.197 1.000 51.258 95 TYR A CA 1
ATOM 645 C C . TYR A 1 97 ? 8.839 54.935 16.370 1.000 52.146 95 TYR A C 1
ATOM 646 O O . TYR A 1 97 ? 9.789 54.344 16.879 1.000 48.845 95 TYR A O 1
ATOM 655 N N . SER A 1 98 ? 8.534 54.867 15.068 1.000 51.416 96 SER A N 1
ATOM 656 C CA . SER A 1 98 ? 9.223 54.007 14.122 1.000 52.035 96 SER A CA 1
ATOM 657 C C . SER A 1 98 ? 10.741 54.146 14.235 1.000 50.503 96 SER A C 1
ATOM 658 O O . SER A 1 98 ? 11.467 53.151 14.180 1.000 48.980 96 SER A O 1
ATOM 661 N N . THR A 1 99 ? 11.210 55.395 14.332 1.000 49.139 97 THR A N 1
ATOM 662 C CA . THR A 1 99 ? 12.631 55.696 14.415 1.000 51.171 97 THR A CA 1
ATOM 663 C C . THR A 1 99 ? 13.218 55.142 15.718 1.000 47.579 97 THR A C 1
ATOM 664 O O . THR A 1 99 ? 14.275 54.513 15.705 1.000 44.344 97 THR A O 1
ATOM 668 N N . GLY A 1 100 ? 12.532 55.396 16.837 1.000 46.093 98 GLY A N 1
ATOM 669 C CA . GLY A 1 100 ? 12.976 54.916 18.138 1.000 45.725 98 GLY A CA 1
ATOM 670 C C . GLY A 1 100 ? 13.009 53.389 18.204 1.000 45.270 98 GLY A C 1
ATOM 671 O O . GLY A 1 100 ? 13.997 52.807 18.649 1.000 43.080 98 GLY A O 1
ATOM 672 N N . ASN A 1 101 ? 11.924 52.756 17.736 1.000 45.250 99 ASN A N 1
ATOM 673 C CA . ASN A 1 101 ? 11.785 51.308 17.732 1.000 45.452 99 ASN A CA 1
ATOM 674 C C . ASN A 1 101 ? 12.872 50.671 16.870 1.000 46.950 99 ASN A C 1
ATOM 675 O O . ASN A 1 101 ? 13.433 49.633 17.229 1.000 45.698 99 ASN A O 1
ATOM 680 N N . LYS A 1 102 ? 13.150 51.293 15.718 1.000 44.996 100 LYS A N 1
ATOM 681 C CA . LYS A 1 102 ? 14.139 50.771 14.794 1.000 46.409 100 LYS A CA 1
ATOM 682 C C . LYS A 1 102 ? 15.529 50.813 15.436 1.000 43.587 100 LYS A C 1
ATOM 683 O O . LYS A 1 102 ? 16.271 49.840 15.349 1.000 43.865 100 LYS A O 1
ATOM 689 N N . LEU A 1 103 ? 15.878 51.949 16.052 1.000 42.972 101 LEU A N 1
ATOM 690 C CA . LEU A 1 103 ? 17.144 52.115 16.754 1.000 43.306 101 LEU A CA 1
ATOM 691 C C . LEU A 1 103 ? 17.313 51.058 17.845 1.000 41.321 101 LEU A C 1
ATOM 692 O O . LEU A 1 103 ? 18.365 50.426 17.936 1.000 41.859 101 LEU A O 1
ATOM 697 N N . LEU A 1 104 ? 16.294 50.890 18.695 1.000 41.322 102 LEU A N 1
ATOM 698 C CA . LEU A 1 104 ? 16.419 49.988 19.834 1.000 41.793 102 LEU A CA 1
ATOM 699 C C . LEU A 1 104 ? 16.621 48.555 19.346 1.000 41.255 102 LEU A C 1
ATOM 700 O O . LEU A 1 104 ? 17.370 47.800 19.951 1.000 39.668 102 LEU A O 1
ATOM 705 N N . ASN A 1 105 ? 16.001 48.202 18.216 1.000 41.967 103 ASN A N 1
ATOM 706 C CA . ASN A 1 105 ? 16.162 46.876 17.638 1.000 44.020 103 ASN A CA 1
ATOM 707 C C . ASN A 1 105 ? 17.609 46.628 17.230 1.000 43.066 103 ASN A C 1
ATOM 708 O O . ASN A 1 105 ? 18.146 45.559 17.509 1.000 40.599 103 ASN A O 1
ATOM 713 N N . LEU A 1 106 ? 18.220 47.602 16.546 1.000 43.522 104 LEU A N 1
ATOM 714 C CA . LEU A 1 106 ? 19.615 47.480 16.149 1.000 43.238 104 LEU A CA 1
ATOM 715 C C . LEU A 1 106 ? 20.489 47.275 17.388 1.000 41.321 104 LEU A C 1
ATOM 716 O O . LEU A 1 106 ? 21.404 46.455 17.363 1.000 41.130 104 LEU A O 1
ATOM 721 N N . ILE A 1 107 ? 20.197 48.027 18.456 1.000 43.496 105 ILE A N 1
ATOM 722 C CA . ILE A 1 107 ? 20.977 47.963 19.689 1.000 41.131 105 ILE A CA 1
ATOM 723 C C . ILE A 1 107 ? 20.815 46.593 20.343 1.000 40.562 105 ILE A C 1
ATOM 724 O O . ILE A 1 107 ? 21.792 46.026 20.827 1.000 41.944 105 ILE A O 1
ATOM 729 N N . ILE A 1 108 ? 19.584 46.070 20.371 1.000 39.415 106 ILE A N 1
ATOM 730 C CA . ILE A 1 108 ? 19.336 44.775 20.985 1.000 40.769 106 ILE A CA 1
ATOM 731 C C . ILE A 1 108 ? 20.050 43.678 20.195 1.000 42.241 106 ILE A C 1
ATOM 732 O O . ILE A 1 108 ? 20.636 42.791 20.798 1.000 39.587 106 ILE A O 1
ATOM 737 N N . LYS A 1 109 ? 20.028 43.760 18.853 1.000 42.778 107 LYS A N 1
ATOM 738 C CA . LYS A 1 109 ? 20.383 42.627 18.015 1.000 43.668 107 LYS A CA 1
ATOM 739 C C . LYS A 1 109 ? 21.878 42.595 17.703 1.000 44.461 107 LYS A C 1
ATOM 740 O O . LYS A 1 109 ? 22.397 41.552 17.307 1.000 44.858 107 LYS A O 1
ATOM 746 N N . GLY A 1 110 ? 22.572 43.723 17.879 1.000 41.973 108 GLY A N 1
ATOM 747 C CA . GLY A 1 110 ? 23.970 43.809 17.494 1.000 42.635 108 GLY A CA 1
ATOM 748 C C . GLY A 1 110 ? 24.867 42.946 18.378 1.000 41.600 108 GLY A C 1
ATOM 749 O O . GLY A 1 110 ? 24.557 42.679 19.539 1.000 40.307 108 GLY A O 1
ATOM 750 N N . GLU A 1 111 ? 26.015 42.549 17.827 1.000 43.117 109 GLU A N 1
ATOM 751 C CA . GLU A 1 111 ? 26.972 41.709 18.531 1.000 46.301 109 GLU A CA 1
ATOM 752 C C . GLU A 1 111 ? 28.375 42.186 18.184 1.000 44.732 109 GLU A C 1
ATOM 753 O O . GLU A 1 111 ? 28.804 42.025 17.048 1.000 46.162 109 GLU A O 1
ATOM 759 N N . PRO A 1 112 ? 29.135 42.793 19.121 1.000 45.201 110 PRO A N 1
ATOM 760 C CA . PRO A 1 112 ? 30.522 43.160 18.844 1.000 45.140 110 PRO A CA 1
ATOM 761 C C . PRO A 1 112 ? 31.299 41.927 18.406 1.000 45.838 110 PRO A C 1
ATOM 762 O O . PRO A 1 112 ? 31.064 40.836 18.915 1.000 44.913 110 PRO A O 1
ATOM 766 N N . ILE A 1 113 ? 32.217 42.123 17.455 1.000 46.003 111 ILE A N 1
ATOM 767 C CA . ILE A 1 113 ? 33.006 41.038 16.897 1.000 46.445 111 ILE A CA 1
ATOM 768 C C . ILE A 1 113 ? 33.929 40.493 17.982 1.000 45.984 111 ILE A C 1
ATOM 769 O O . ILE A 1 113 ? 34.354 41.239 18.861 1.000 47.483 111 ILE A O 1
ATOM 774 N N . TYR A 1 114 ? 34.213 39.187 17.903 1.000 47.075 112 TYR A N 1
ATOM 775 C CA . TYR A 1 114 ? 35.141 38.519 18.799 1.000 48.745 112 TYR A CA 1
ATOM 776 C C . TYR A 1 114 ? 36.544 39.086 18.592 1.000 50.285 112 TYR A C 1
ATOM 777 O O . TYR A 1 114 ? 36.857 39.611 17.524 1.000 48.061 112 TYR A O 1
ATOM 786 N N . SER A 1 115 ? 37.382 38.972 19.632 1.000 51.706 113 SER A N 1
ATOM 787 C CA . SER A 1 115 ? 38.763 39.431 19.589 1.000 55.306 113 SER A CA 1
ATOM 788 C C . SER A 1 115 ? 39.695 38.260 19.275 1.000 57.232 113 SER A C 1
ATOM 789 O O . SER A 1 115 ? 39.341 37.106 19.506 1.000 56.873 113 SER A O 1
ATOM 792 N N . LYS A 1 116 ? 40.894 38.575 18.765 1.000 62.473 114 LYS A N 1
ATOM 793 C CA . LYS A 1 116 ? 41.917 37.575 18.480 1.000 66.707 114 LYS A CA 1
ATOM 794 C C . LYS A 1 116 ? 43.010 37.629 19.544 1.000 69.583 114 LYS A C 1
ATOM 795 O O . LYS A 1 116 ? 43.568 38.694 19.796 1.000 71.511 114 LYS A O 1
ATOM 801 N N . ASP A 1 117 ? 43.331 36.468 20.130 1.000 71.527 115 ASP A N 1
ATOM 802 C CA . ASP A 1 117 ? 44.453 36.349 21.050 1.000 77.586 115 ASP A CA 1
ATOM 803 C C . ASP A 1 117 ? 45.760 36.343 20.254 1.000 82.529 115 ASP A C 1
ATOM 804 O O . ASP A 1 117 ? 45.757 36.544 19.039 1.000 86.788 115 ASP A O 1
ATOM 809 N N . LEU A 1 118 ? 46.873 36.079 20.949 1.000 89.183 116 LEU A N 1
ATOM 810 C CA . LEU A 1 118 ? 48.205 36.157 20.365 1.000 92.764 116 LEU A CA 1
ATOM 811 C C . LEU A 1 118 ? 48.414 35.047 19.334 1.000 90.985 116 LEU A C 1
ATOM 812 O O . LEU A 1 118 ? 49.248 35.182 18.443 1.000 88.679 116 LEU A O 1
ATOM 817 N N . GLN A 1 119 ? 47.647 33.956 19.455 1.000 90.805 117 GLN A N 1
ATOM 818 C CA . GLN A 1 119 ? 47.755 32.813 18.562 1.000 89.839 117 GLN A CA 1
ATOM 819 C C . GLN A 1 119 ? 46.942 33.026 17.284 1.000 86.178 117 GLN A C 1
ATOM 820 O O . GLN A 1 119 ? 46.983 32.186 16.387 1.000 83.864 117 GLN A O 1
ATOM 826 N N . GLY A 1 120 ? 46.187 34.132 17.214 1.000 82.380 118 GLY A N 1
ATOM 827 C CA . GLY A 1 120 ? 45.294 34.394 16.096 1.000 77.501 118 GLY A CA 1
ATOM 828 C C . GLY A 1 120 ? 43.959 33.669 16.261 1.000 73.175 118 GLY A C 1
ATOM 829 O O . GLY A 1 120 ? 43.189 33.560 15.309 1.000 69.729 118 GLY A O 1
ATOM 830 N N . LYS A 1 121 ? 43.699 33.185 17.482 1.000 68.807 119 LYS A N 1
ATOM 831 C CA . LYS A 1 121 ? 42.475 32.472 17.805 1.000 70.698 119 LYS A CA 1
ATOM 832 C C . LYS A 1 121 ? 41.447 33.471 18.343 1.000 65.664 119 LYS A C 1
ATOM 833 O O . LYS A 1 121 ? 41.796 34.412 19.057 1.000 59.245 119 LYS A O 1
ATOM 839 N N . PHE A 1 122 ? 40.175 33.244 17.992 1.000 61.233 120 PHE A N 1
ATOM 840 C CA . PHE A 1 122 ? 39.091 34.144 18.350 1.000 60.335 120 PHE A CA 1
ATOM 841 C C . PHE A 1 122 ? 38.541 33.769 19.722 1.000 60.194 120 PHE A C 1
ATOM 842 O O . PHE A 1 122 ? 38.397 32.591 20.030 1.000 59.164 120 PHE A O 1
ATOM 850 N N . ILE A 1 123 ? 38.209 34.790 20.520 1.000 60.116 121 ILE A N 1
ATOM 851 C CA . ILE A 1 123 ? 37.635 34.582 21.840 1.000 59.948 121 ILE A CA 1
ATOM 852 C C . ILE A 1 123 ? 36.377 35.442 21.983 1.000 55.183 121 ILE A C 1
ATOM 853 O O . ILE A 1 123 ? 36.374 36.617 21.621 1.000 53.206 121 ILE A O 1
ATOM 858 N N . GLU A 1 124 ? 35.319 34.821 22.520 1.000 52.285 122 GLU A N 1
ATOM 859 C CA . GLU A 1 124 ? 33.973 35.369 22.548 1.000 51.705 122 GLU A CA 1
ATOM 860 C C . GLU A 1 124 ? 33.729 36.155 23.836 1.000 53.070 122 GLU A C 1
ATOM 861 O O . GLU A 1 124 ? 32.941 37.100 23.843 1.000 53.005 122 GLU A O 1
ATOM 867 N N . GLN A 1 125 ? 34.361 35.741 24.939 1.000 53.450 123 GLN A N 1
ATOM 868 C CA . GLN A 1 125 ? 34.114 36.394 26.216 1.000 55.351 123 GLN A CA 1
ATOM 869 C C . GLN A 1 125 ? 35.174 37.472 26.431 1.000 53.406 123 GLN A C 1
ATOM 870 O O . GLN A 1 125 ? 36.290 37.167 26.840 1.000 56.079 123 GLN A O 1
ATOM 876 N N . THR A 1 126 ? 34.807 38.722 26.108 1.000 49.763 124 THR A N 1
ATOM 877 C CA . THR A 1 126 ? 35.727 39.848 26.074 1.000 47.897 124 THR A CA 1
ATOM 878 C C . THR A 1 126 ? 35.088 41.058 26.749 1.000 46.684 124 THR A C 1
ATOM 879 O O . THR A 1 126 ? 33.862 41.154 26.836 1.000 44.395 124 THR A O 1
ATOM 883 N N . PRO A 1 127 ? 35.906 42.027 27.223 1.000 47.019 125 PRO A N 1
ATOM 884 C CA . PRO A 1 127 ? 35.387 43.260 27.820 1.000 46.946 125 PRO A CA 1
ATOM 885 C C . PRO A 1 127 ? 34.585 44.164 26.884 1.000 45.172 125 PRO A C 1
ATOM 886 O O . PRO A 1 127 ? 33.833 45.021 27.350 1.000 43.258 125 PRO A O 1
ATOM 890 N N . SER A 1 128 ? 34.748 43.958 25.569 1.000 43.568 126 SER A N 1
ATOM 891 C CA . SER A 1 128 ? 33.959 44.643 24.562 1.000 44.423 126 SER A CA 1
ATOM 892 C C . SER A 1 128 ? 32.522 44.134 24.548 1.000 40.001 126 SER A C 1
ATOM 893 O O . SER A 1 128 ? 31.646 44.831 24.046 1.000 39.470 126 SER A O 1
ATOM 896 N N . ARG A 1 129 ? 32.307 42.914 25.054 1.000 38.987 127 ARG A N 1
ATOM 897 C CA . ARG A 1 129 ? 31.012 42.255 24.980 1.000 39.823 127 ARG A CA 1
ATOM 898 C C . ARG A 1 129 ? 30.372 42.035 26.356 1.000 39.872 127 ARG A C 1
ATOM 899 O O . ARG A 1 129 ? 29.165 41.815 26.433 1.000 39.689 127 ARG A O 1
ATOM 907 N N . TYR A 1 130 ? 31.168 42.058 27.436 1.000 40.205 128 TYR A N 1
ATOM 908 C CA . TYR A 1 130 ? 30.704 41.610 28.740 1.000 39.573 128 TYR A CA 1
ATOM 909 C C . TYR A 1 130 ? 31.041 42.637 29.815 1.000 40.082 128 TYR A C 1
ATOM 910 O O . TYR A 1 130 ? 32.127 43.201 29.803 1.000 41.183 128 TYR A O 1
ATOM 919 N N . LEU A 1 131 ? 30.104 42.825 30.756 1.000 40.067 129 LEU A N 1
ATOM 920 C CA . LEU A 1 131 ? 30.335 43.577 31.982 1.000 40.614 129 LEU A CA 1
ATOM 921 C C . LEU A 1 131 ? 30.468 42.612 33.159 1.000 40.296 129 LEU A C 1
ATOM 922 O O . LEU A 1 131 ? 29.914 41.514 33.138 1.000 40.929 129 LEU A O 1
ATOM 927 N N . ASP A 1 132 ? 31.203 43.047 34.188 1.000 41.729 130 ASP A N 1
ATOM 928 C CA . ASP A 1 132 ? 31.401 42.263 35.400 1.000 42.557 130 ASP A CA 1
ATOM 929 C C . ASP A 1 132 ? 30.222 42.470 36.341 1.000 40.349 130 ASP A C 1
ATOM 930 O O . ASP A 1 132 ? 29.776 43.600 36.515 1.000 38.393 130 ASP A O 1
ATOM 935 N N . THR A 1 133 ? 29.744 41.368 36.930 1.000 39.082 131 THR A N 1
ATOM 936 C CA . THR A 1 133 ? 28.652 41.384 37.883 1.000 41.324 131 THR A CA 1
ATOM 937 C C . THR A 1 133 ? 29.072 40.558 39.092 1.000 44.401 131 THR A C 1
ATOM 938 O O . THR A 1 133 ? 30.128 39.936 39.093 1.000 44.304 131 THR A O 1
ATOM 942 N N . ASN A 1 134 ? 28.213 40.501 40.105 1.000 46.577 132 ASN A N 1
ATOM 943 C CA . ASN A 1 134 ? 28.563 39.758 41.305 1.000 52.474 132 ASN A CA 1
ATOM 944 C C . ASN A 1 134 ? 28.563 38.253 41.023 1.000 53.822 132 ASN A C 1
ATOM 945 O O . ASN A 1 134 ? 29.178 37.509 41.781 1.000 60.191 132 ASN A O 1
ATOM 950 N N . THR A 1 135 ? 27.900 37.811 39.941 1.000 55.331 133 THR A N 1
ATOM 951 C CA . THR A 1 135 ? 27.922 36.408 39.532 1.000 58.682 133 THR A CA 1
ATOM 952 C C . THR A 1 135 ? 28.859 36.180 38.343 1.000 58.912 133 THR A C 1
ATOM 953 O O . THR A 1 135 ? 28.822 35.108 37.747 1.000 68.278 133 THR A O 1
ATOM 957 N N . GLY A 1 136 ? 29.672 37.173 37.969 1.000 53.270 134 GLY A N 1
ATOM 958 C CA . GLY A 1 136 ? 30.578 37.020 36.840 1.000 52.817 134 GLY A CA 1
ATOM 959 C C . GLY A 1 136 ? 30.092 37.782 35.606 1.000 48.572 134 GLY A C 1
ATOM 960 O O . GLY A 1 136 ? 29.309 38.714 35.716 1.000 49.496 134 GLY A O 1
ATOM 961 N N . LYS A 1 137 ? 30.543 37.348 34.429 1.000 47.447 135 LYS A N 1
ATOM 962 C CA . LYS A 1 137 ? 30.422 38.133 33.209 1.000 48.611 135 LYS A CA 1
ATOM 963 C C . LYS A 1 137 ? 28.989 38.097 32.692 1.000 43.877 135 LYS A C 1
ATOM 964 O O . LYS A 1 137 ? 28.371 37.042 32.645 1.000 43.730 135 LYS A O 1
ATOM 970 N N . ARG A 1 138 ? 28.480 39.255 32.267 1.000 43.645 136 ARG A N 1
ATOM 971 C CA . ARG A 1 138 ? 27.165 39.323 31.658 1.000 41.657 136 ARG A CA 1
ATOM 972 C C . ARG A 1 138 ? 27.250 40.128 30.361 1.000 39.690 136 ARG A C 1
ATOM 973 O O . ARG A 1 138 ? 27.927 41.153 30.282 1.000 35.459 136 ARG A O 1
ATOM 981 N N . ARG A 1 139 ? 26.558 39.623 29.340 1.000 38.238 137 ARG A N 1
ATOM 982 C CA . ARG A 1 139 ? 26.508 40.253 28.030 1.000 38.869 137 ARG A CA 1
ATOM 983 C C . ARG A 1 139 ? 25.682 41.536 28.122 1.000 35.948 137 ARG A C 1
ATOM 984 O O . ARG A 1 139 ? 24.525 41.497 28.541 1.000 34.999 137 ARG A O 1
ATOM 992 N N . VAL A 1 140 ? 26.307 42.668 27.777 1.000 36.216 138 VAL A N 1
ATOM 993 C CA . VAL A 1 140 ? 25.633 43.960 27.706 1.000 35.922 138 VAL A CA 1
ATOM 994 C C . VAL A 1 140 ? 26.014 44.623 26.381 1.000 36.718 138 VAL A C 1
ATOM 995 O O . VAL A 1 140 ? 27.156 44.494 25.941 1.000 38.065 138 VAL A O 1
ATOM 999 N N . ASN A 1 141 ? 25.054 45.318 25.757 1.000 37.546 139 ASN A N 1
ATOM 1000 C CA . ASN A 1 141 ? 25.320 46.140 24.582 1.000 37.503 139 ASN A CA 1
ATOM 1001 C C . ASN A 1 141 ? 25.404 47.612 24.985 1.000 36.715 139 ASN A C 1
ATOM 1002 O O . ASN A 1 141 ? 26.291 48.330 24.529 1.000 35.391 139 ASN A O 1
ATOM 1007 N N . VAL A 1 142 ? 24.469 48.065 25.824 1.000 35.793 140 VAL A N 1
ATOM 1008 C CA . VAL A 1 142 ? 24.525 49.427 26.330 1.000 36.828 140 VAL A CA 1
ATOM 1009 C C . VAL A 1 142 ? 24.071 49.425 27.791 1.000 36.162 140 VAL A C 1
ATOM 1010 O O . VAL A 1 142 ? 23.042 48.847 28.137 1.000 35.873 140 VAL A O 1
ATOM 1014 N N . MET A 1 143 ? 24.880 50.069 28.635 1.000 36.296 141 MET A N 1
ATOM 1015 C CA . MET A 1 143 ? 24.515 50.370 30.005 1.000 35.182 141 MET A CA 1
ATOM 1016 C C . MET A 1 143 ? 24.156 51.849 30.087 1.000 35.825 141 MET A C 1
ATOM 1017 O O . MET A 1 143 ? 24.959 52.705 29.711 1.000 35.875 141 MET A O 1
ATOM 1022 N N . ILE A 1 144 ? 22.938 52.131 30.564 1.000 34.812 142 ILE A N 1
ATOM 1023 C CA . ILE A 1 144 ? 22.484 53.496 30.760 1.000 34.800 142 ILE A CA 1
ATOM 1024 C C . ILE A 1 144 ? 22.518 53.772 32.257 1.000 35.842 142 ILE A C 1
ATOM 1025 O O . ILE A 1 144 ? 21.906 53.035 33.015 1.000 34.392 142 ILE A O 1
ATOM 1030 N N . THR A 1 145 ? 23.213 54.839 32.664 1.000 35.521 143 THR A N 1
ATOM 1031 C CA . THR A 1 145 ? 23.375 55.126 34.077 1.000 36.264 143 THR A CA 1
ATOM 1032 C C . THR A 1 145 ? 23.395 56.634 34.292 1.000 35.694 143 THR A C 1
ATOM 1033 O O . THR A 1 145 ? 23.303 57.410 33.344 1.000 36.394 143 THR A O 1
ATOM 1037 N N . GLY A 1 146 ? 23.509 57.039 35.558 1.000 35.817 144 GLY A N 1
ATOM 1038 C CA . GLY A 1 146 ? 23.433 58.445 35.903 1.000 36.183 144 GLY A CA 1
ATOM 1039 C C . GLY A 1 146 ? 24.712 59.183 35.534 1.000 37.877 144 GLY A C 1
ATOM 1040 O O . GLY A 1 146 ? 25.717 58.577 35.165 1.000 39.753 144 GLY A O 1
ATOM 1041 N N . PRO A 1 147 ? 24.710 60.526 35.635 1.000 41.234 145 PRO A N 1
ATOM 1042 C CA . PRO A 1 147 ? 25.897 61.324 35.333 1.000 43.570 145 PRO A CA 1
ATOM 1043 C C . PRO A 1 147 ? 27.002 61.204 36.377 1.000 45.344 145 PRO A C 1
ATOM 1044 O O . PRO A 1 147 ? 26.779 60.676 37.464 1.000 45.786 145 PRO A O 1
ATOM 1048 N N . GLY A 1 148 ? 28.190 61.714 36.028 1.000 49.383 146 GLY A N 1
ATOM 1049 C CA . GLY A 1 148 ? 29.291 61.855 36.966 1.000 48.776 146 GLY A CA 1
ATOM 1050 C C . GLY A 1 148 ? 29.103 63.090 37.844 1.000 51.203 146 GLY A C 1
ATOM 1051 O O . GLY A 1 148 ? 27.978 63.419 38.218 1.000 51.042 146 GLY A O 1
ATOM 1052 N N . SER A 1 149 ? 30.210 63.789 38.132 1.000 54.068 147 SER A N 1
ATOM 1053 C CA . SER A 1 149 ? 30.211 64.886 39.093 1.000 57.472 147 SER A CA 1
ATOM 1054 C C . SER A 1 149 ? 29.329 66.041 38.617 1.000 57.149 147 SER A C 1
ATOM 1055 O O . SER A 1 149 ? 28.737 66.742 39.435 1.000 56.529 147 SER A O 1
ATOM 1058 N N . ASN A 1 150 ? 29.230 66.227 37.296 1.000 57.309 148 ASN A N 1
ATOM 1059 C CA . ASN A 1 150 ? 28.339 67.228 36.730 1.000 57.710 148 ASN A CA 1
ATOM 1060 C C . ASN A 1 150 ? 27.014 66.565 36.361 1.000 53.879 148 ASN A C 1
ATOM 1061 O O . ASN A 1 150 ? 26.966 65.742 35.453 1.000 53.303 148 ASN A O 1
ATOM 1066 N N . VAL A 1 151 ? 25.934 66.968 37.039 1.000 52.607 149 VAL A N 1
ATOM 1067 C CA . VAL A 1 151 ? 24.635 66.333 36.869 1.000 51.796 149 VAL A CA 1
ATOM 1068 C C . VAL A 1 151 ? 24.110 66.533 35.447 1.000 51.072 149 VAL A C 1
ATOM 1069 O O . VAL A 1 151 ? 23.209 65.803 35.037 1.000 47.226 149 VAL A O 1
ATOM 1073 N N . LEU A 1 152 ? 24.667 67.508 34.707 1.000 51.540 150 LEU A N 1
ATOM 1074 C CA . LEU A 1 152 ? 24.198 67.838 33.366 1.000 53.204 150 LEU A CA 1
ATOM 1075 C C . LEU A 1 152 ? 24.842 66.955 32.295 1.000 51.573 150 LEU A C 1
ATOM 1076 O O . LEU A 1 152 ? 24.408 66.994 31.149 1.000 49.020 150 LEU A O 1
ATOM 1081 N N . THR A 1 153 ? 25.875 66.179 32.652 1.000 52.437 151 THR A N 1
ATOM 1082 C CA . THR A 1 153 ? 26.636 65.426 31.664 1.000 53.182 151 THR A CA 1
ATOM 1083 C C . THR A 1 153 ? 25.732 64.413 30.969 1.000 50.973 151 THR A C 1
ATOM 1084 O O . THR A 1 153 ? 25.086 63.592 31.621 1.000 47.403 151 THR A O 1
ATOM 1088 N N . LYS A 1 154 ? 25.709 64.493 29.636 1.000 49.515 152 LYS A N 1
ATOM 1089 C CA . LYS A 1 154 ? 25.114 63.478 28.787 1.000 50.064 152 LYS A CA 1
ATOM 1090 C C . LYS A 1 154 ? 26.157 63.079 27.749 1.000 52.096 152 LYS A C 1
ATOM 1091 O O . LYS A 1 154 ? 26.618 63.925 26.980 1.000 52.030 152 LYS A O 1
ATOM 1097 N N . LYS A 1 155 ? 26.537 61.795 27.766 1.000 49.698 153 LYS A N 1
ATOM 1098 C CA . LYS A 1 155 ? 27.730 61.343 27.069 1.000 50.265 153 LYS A CA 1
ATOM 1099 C C . LYS A 1 155 ? 27.650 59.835 26.853 1.000 47.273 153 LYS A C 1
ATOM 1100 O O . LYS A 1 155 ? 27.116 59.112 27.696 1.000 43.557 153 LYS A O 1
ATOM 1106 N N . CYS A 1 156 ? 28.194 59.378 25.720 1.000 43.069 154 CYS A N 1
ATOM 1107 C CA . CYS A 1 156 ? 28.271 57.963 25.412 1.000 44.207 154 CYS A CA 1
ATOM 1108 C C . CYS A 1 156 ? 29.745 57.569 25.372 1.000 44.209 154 CYS A C 1
ATOM 1109 O O . CYS A 1 156 ? 30.494 58.072 24.542 1.000 43.215 154 CYS A O 1
ATOM 1112 N N . THR A 1 157 ? 30.164 56.702 26.300 1.000 43.506 155 THR A N 1
ATOM 1113 C CA . THR A 1 157 ? 31.556 56.289 26.359 1.000 45.108 155 THR A CA 1
ATOM 1114 C C . THR A 1 157 ? 31.686 54.813 26.006 1.000 44.655 155 THR A C 1
ATOM 1115 O O . THR A 1 157 ? 30.749 54.033 26.156 1.000 42.250 155 THR A O 1
ATOM 1119 N N . HIS A 1 158 ? 32.884 54.462 25.536 1.000 46.206 156 HIS A N 1
ATOM 1120 C CA . HIS A 1 158 ? 33.288 53.083 25.353 1.000 49.106 156 HIS A CA 1
ATOM 1121 C C . HIS A 1 158 ? 34.658 52.931 26.010 1.000 53.292 156 HIS A C 1
ATOM 1122 O O . HIS A 1 158 ? 35.567 53.711 25.736 1.000 53.289 156 HIS A O 1
ATOM 1129 N N . ASN A 1 159 ? 34.784 51.960 26.920 1.000 57.162 157 ASN A N 1
ATOM 1130 C CA . ASN A 1 159 ? 36.033 51.742 27.635 1.000 61.365 157 ASN A CA 1
ATOM 1131 C C . ASN A 1 159 ? 36.515 53.056 28.263 1.000 60.907 157 ASN A C 1
ATOM 1132 O O . ASN A 1 159 ? 37.715 53.321 28.312 1.000 59.562 157 ASN A O 1
ATOM 1137 N N . GLY A 1 160 ? 35.565 53.882 28.727 1.000 58.204 158 GLY A N 1
ATOM 1138 C CA . GLY A 1 160 ? 35.861 55.123 29.424 1.000 58.862 158 GLY A CA 1
ATOM 1139 C C . GLY A 1 160 ? 36.203 56.280 28.483 1.000 64.953 158 GLY A C 1
ATOM 1140 O O . GLY A 1 160 ? 36.553 57.360 28.954 1.000 67.062 158 GLY A O 1
ATOM 1141 N N . MET A 1 161 ? 36.069 56.068 27.165 1.000 66.751 159 MET A N 1
ATOM 1142 C CA . MET A 1 161 ? 36.550 57.016 26.171 1.000 68.734 159 MET A CA 1
ATOM 1143 C C . MET A 1 161 ? 35.398 57.447 25.262 1.000 65.126 159 MET A C 1
ATOM 1144 O O . MET A 1 161 ? 34.372 56.773 25.201 1.000 57.014 159 MET A O 1
ATOM 1149 N N . GLY A 1 162 ? 35.598 58.573 24.561 1.000 64.874 160 GLY A N 1
ATOM 1150 C CA . GLY A 1 162 ? 34.588 59.171 23.699 1.000 65.776 160 GLY A CA 1
ATOM 1151 C C . GLY A 1 162 ? 34.876 58.932 22.216 1.000 69.491 160 GLY A C 1
ATOM 1152 O O . GLY A 1 162 ? 35.783 58.181 21.863 1.000 70.969 160 GLY A O 1
ATOM 1153 N N . LEU A 1 163 ? 34.100 59.606 21.356 1.000 70.697 161 LEU A N 1
ATOM 1154 C CA . LEU A 1 163 ? 34.128 59.394 19.915 1.000 72.428 161 LEU A CA 1
ATOM 1155 C C . LEU A 1 163 ? 35.493 59.751 19.324 1.000 77.270 161 LEU A C 1
ATOM 1156 O O . LEU A 1 163 ? 36.001 59.039 18.458 1.000 77.163 161 LEU A O 1
ATOM 1161 N N . GLU A 1 164 ? 36.067 60.868 19.787 1.000 81.566 162 GLU A N 1
ATOM 1162 C CA . GLU A 1 164 ? 37.228 61.473 19.150 1.000 87.978 162 GLU A CA 1
ATOM 1163 C C . GLU A 1 164 ? 38.474 61.263 20.010 1.000 91.114 162 GLU A C 1
ATOM 1164 O O . GLU A 1 164 ? 39.525 61.842 19.740 1.000 93.024 162 GLU A O 1
ATOM 1170 N N . ASN A 1 165 ? 38.345 60.397 21.022 1.000 90.808 163 ASN A N 1
ATOM 1171 C CA . ASN A 1 165 ? 39.326 60.251 22.084 1.000 89.657 163 ASN A CA 1
ATOM 1172 C C . ASN A 1 165 ? 40.253 59.070 21.789 1.000 84.780 163 ASN A C 1
ATOM 1173 O O . ASN A 1 165 ? 41.328 58.969 22.377 1.000 83.898 163 ASN A O 1
ATOM 1178 N N . ASP A 1 166 ? 39.833 58.187 20.870 1.000 79.291 164 ASP A N 1
ATOM 1179 C CA . ASP A 1 166 ? 40.368 56.835 20.788 1.000 76.688 164 ASP A CA 1
ATOM 1180 C C . ASP A 1 166 ? 40.675 56.487 19.330 1.000 77.244 164 ASP A C 1
ATOM 1181 O O . ASP A 1 166 ? 39.916 55.760 18.689 1.000 73.942 164 ASP A O 1
ATOM 1186 N N . PRO A 1 167 ? 41.798 56.979 18.753 1.000 77.105 165 PRO A N 1
ATOM 1187 C CA . PRO A 1 167 ? 42.197 56.592 17.397 1.000 77.961 165 PRO A CA 1
ATOM 1188 C C . PRO A 1 167 ? 42.291 55.076 17.225 1.000 78.323 165 PRO A C 1
ATOM 1189 O O . PRO A 1 167 ? 42.865 54.387 18.069 1.000 78.038 165 PRO A O 1
ATOM 1193 N N . ASN A 1 168 ? 41.705 54.578 16.127 1.000 77.635 166 ASN A N 1
ATOM 1194 C CA . ASN A 1 168 ? 41.724 53.163 15.778 1.000 78.310 166 ASN A CA 1
ATOM 1195 C C . ASN A 1 168 ? 41.097 52.324 16.894 1.000 72.400 166 ASN A C 1
ATOM 1196 O O . ASN A 1 168 ? 41.559 51.219 17.173 1.000 72.075 166 ASN A O 1
ATOM 1201 N N . GLY A 1 169 ? 40.039 52.853 17.525 1.000 64.726 167 GLY A N 1
ATOM 1202 C CA . GLY A 1 169 ? 39.316 52.127 18.556 1.000 57.287 167 GLY A CA 1
ATOM 1203 C C . GLY A 1 169 ? 38.315 51.144 17.950 1.000 53.305 167 GLY A C 1
ATOM 1204 O O . GLY A 1 169 ? 37.988 51.222 16.767 1.000 52.188 167 GLY A O 1
ATOM 1205 N N . LYS A 1 170 ? 37.796 50.247 18.794 1.000 48.101 168 LYS A N 1
ATOM 1206 C CA . LYS A 1 170 ? 36.846 49.235 18.361 1.000 47.273 168 LYS A CA 1
ATOM 1207 C C . LYS A 1 170 ? 35.499 49.861 17.995 1.000 45.327 168 LYS A C 1
ATOM 1208 O O . LYS A 1 170 ? 34.693 49.237 17.302 1.000 44.276 168 LYS A O 1
ATOM 1214 N N . HIS A 1 171 ? 35.255 51.093 18.453 1.000 41.240 169 HIS A N 1
ATOM 1215 C CA . HIS A 1 171 ? 34.027 51.792 18.114 1.000 42.350 169 HIS A CA 1
ATOM 1216 C C . HIS A 1 171 ? 34.032 52.272 16.661 1.000 43.649 169 HIS A C 1
ATOM 1217 O O . HIS A 1 171 ? 32.976 52.626 16.143 1.000 44.091 169 HIS A O 1
ATOM 1224 N N . SER A 1 172 ? 35.205 52.321 16.016 1.000 46.210 170 SER A N 1
ATOM 1225 C CA . SER A 1 172 ? 35.300 52.941 14.700 1.000 49.192 170 SER A CA 1
ATOM 1226 C C . SER A 1 172 ? 35.983 52.046 13.665 1.000 48.259 170 SER A C 1
ATOM 1227 O O . SER A 1 172 ? 36.123 52.464 12.517 1.000 47.792 170 SER A O 1
ATOM 1230 N N . ASN A 1 173 ? 36.374 50.816 14.035 1.000 46.091 171 ASN A N 1
ATOM 1231 C CA . ASN A 1 173 ? 37.144 49.967 13.132 1.000 45.038 171 ASN A CA 1
ATOM 1232 C C . ASN A 1 173 ? 36.324 48.769 12.658 1.000 44.936 171 ASN A C 1
ATOM 1233 O O . ASN A 1 173 ? 36.888 47.810 12.144 1.000 47.131 171 ASN A O 1
ATOM 1238 N N . GLY A 1 174 ? 35.005 48.804 12.862 1.000 44.676 172 GLY A N 1
ATOM 1239 C CA . GLY A 1 174 ? 34.126 47.764 12.355 1.000 43.706 172 GLY A CA 1
ATOM 1240 C C . GLY A 1 174 ? 33.963 46.569 13.299 1.000 43.771 172 GLY A C 1
ATOM 1241 O O . GLY A 1 174 ? 33.113 45.723 13.035 1.000 45.820 172 GLY A O 1
ATOM 1242 N N . THR A 1 175 ? 34.732 46.495 14.399 1.000 44.071 173 THR A N 1
ATOM 1243 C CA . THR A 1 175 ? 34.636 45.351 15.304 1.000 45.735 173 THR A CA 1
ATOM 1244 C C . THR A 1 175 ? 33.561 45.600 16.365 1.000 42.312 173 THR A C 1
ATOM 1245 O O . THR A 1 175 ? 32.790 44.700 16.680 1.000 43.304 173 THR A O 1
ATOM 1249 N N . GLY A 1 176 ? 33.517 46.812 16.921 1.000 40.757 174 GLY A N 1
ATOM 1250 C CA . GLY A 1 176 ? 32.405 47.216 17.771 1.000 41.356 174 GLY A CA 1
ATOM 1251 C C . GLY A 1 176 ? 32.666 46.962 19.259 1.000 38.787 174 GLY A C 1
ATOM 1252 O O . GLY A 1 176 ? 33.505 46.146 19.638 1.000 38.414 174 GLY A O 1
ATOM 1253 N N . ILE A 1 177 ? 31.889 47.649 20.096 1.000 38.423 175 ILE A N 1
ATOM 1254 C CA . ILE A 1 177 ? 32.099 47.656 21.536 1.000 39.027 175 ILE A CA 1
ATOM 1255 C C . ILE A 1 177 ? 30.831 48.161 22.221 1.000 38.193 175 ILE A C 1
ATOM 1256 O O . ILE A 1 177 ? 30.134 49.035 21.698 1.000 36.734 175 ILE A O 1
ATOM 1261 N N . LEU A 1 178 ? 30.559 47.620 23.414 1.000 37.761 176 LEU A N 1
ATOM 1262 C CA . LEU A 1 178 ? 29.452 48.074 24.238 1.000 36.949 176 LEU A CA 1
ATOM 1263 C C . LEU A 1 178 ? 29.748 49.486 24.743 1.000 36.627 176 LEU A C 1
ATOM 1264 O O . LEU A 1 178 ? 30.905 49.897 24.810 1.000 37.944 176 LEU A O 1
ATOM 1269 N N . SER A 1 179 ? 28.686 50.235 25.058 1.000 34.693 177 SER A N 1
ATOM 1270 C CA . SER A 1 179 ? 28.808 51.614 25.499 1.000 36.212 177 SER A CA 1
ATOM 1271 C C . SER A 1 179 ? 28.217 51.789 26.901 1.000 36.464 177 SER A C 1
ATOM 1272 O O . SER A 1 179 ? 27.344 51.032 27.319 1.000 36.032 177 SER A O 1
ATOM 1275 N N . THR A 1 180 ? 28.700 52.806 27.620 1.000 36.319 178 THR A N 1
ATOM 1276 C CA . THR A 1 180 ? 28.025 53.313 28.802 1.000 36.902 178 THR A CA 1
ATOM 1277 C C . THR A 1 180 ? 27.534 54.725 28.500 1.000 37.172 178 THR A C 1
ATOM 1278 O O . THR A 1 180 ? 28.311 55.581 28.090 1.000 42.443 178 THR A O 1
ATOM 1282 N N . ILE A 1 181 ? 26.236 54.954 28.693 1.000 36.501 179 ILE A N 1
ATOM 1283 C CA . ILE A 1 181 ? 25.661 56.281 28.573 1.000 36.624 179 ILE A CA 1
ATOM 1284 C C . ILE A 1 181 ? 25.463 56.868 29.967 1.000 38.887 179 ILE A C 1
ATOM 1285 O O . ILE A 1 181 ? 24.855 56.230 30.819 1.000 38.657 179 ILE A O 1
ATOM 1290 N N . GLU A 1 182 ? 25.969 58.091 30.166 1.000 38.807 180 GLU A N 1
ATOM 1291 C CA . GLU A 1 182 ? 25.690 58.881 31.350 1.000 41.748 180 GLU A CA 1
ATOM 1292 C C . GLU A 1 182 ? 24.555 59.841 31.022 1.000 40.029 180 GLU A C 1
ATOM 1293 O O . GLU A 1 182 ? 24.625 60.540 30.020 1.000 39.535 180 GLU A O 1
ATOM 1299 N N . PHE A 1 183 ? 23.527 59.899 31.870 1.000 39.733 181 PHE A N 1
ATOM 1300 C CA . PHE A 1 183 ? 22.344 60.676 31.532 1.000 39.917 181 PHE A CA 1
ATOM 1301 C C . PHE A 1 183 ? 21.470 60.883 32.766 1.000 38.631 181 PHE A C 1
ATOM 1302 O O . PHE A 1 183 ? 21.110 59.918 33.428 1.000 40.278 181 PHE A O 1
ATOM 1310 N N . SER A 1 184 ? 21.104 62.141 33.044 1.000 42.066 182 SER A N 1
ATOM 1311 C CA . SER A 1 184 ? 20.047 62.440 33.998 1.000 42.276 182 SER A CA 1
ATOM 1312 C C . SER A 1 184 ? 18.856 63.069 33.287 1.000 42.098 182 SER A C 1
ATOM 1313 O O . SER A 1 184 ? 19.021 64.041 32.555 1.000 42.916 182 SER A O 1
ATOM 1316 N N . PRO A 1 185 ? 17.619 62.575 33.519 1.000 41.852 183 PRO A N 1
ATOM 1317 C CA . PRO A 1 185 ? 16.426 63.197 32.941 1.000 42.925 183 PRO A CA 1
ATOM 1318 C C . PRO A 1 185 ? 15.842 64.362 33.743 1.000 44.277 183 PRO A C 1
ATOM 1319 O O . PRO A 1 185 ? 14.880 64.983 33.298 1.000 45.566 183 PRO A O 1
ATOM 1323 N N . ASN A 1 186 ? 16.400 64.630 34.934 1.000 44.932 184 ASN A N 1
ATOM 1324 C CA . ASN A 1 186 ? 15.882 65.654 35.830 1.000 45.642 184 ASN A CA 1
ATOM 1325 C C . ASN A 1 186 ? 16.670 66.956 35.719 1.000 47.364 184 ASN A C 1
ATOM 1326 O O . ASN A 1 186 ? 16.181 67.996 36.158 1.000 50.963 184 ASN A O 1
ATOM 1331 N N . TYR A 1 187 ? 17.885 66.892 35.160 1.000 46.505 185 TYR A N 1
ATOM 1332 C CA . TYR A 1 187 ? 18.711 68.070 34.957 1.000 49.044 185 TYR A CA 1
ATOM 1333 C C . TYR A 1 187 ? 19.027 68.185 33.468 1.000 49.937 185 TYR A C 1
ATOM 1334 O O . TYR A 1 187 ? 19.645 67.279 32.915 1.000 50.711 185 TYR A O 1
ATOM 1343 N N . LEU A 1 188 ? 18.616 69.305 32.845 1.000 50.068 186 LEU A N 1
ATOM 1344 C CA . LEU A 1 188 ? 18.619 69.449 31.395 1.000 52.853 186 LEU A CA 1
ATOM 1345 C C . LEU A 1 188 ? 19.173 70.812 30.972 1.000 55.588 186 LEU A C 1
ATOM 1346 O O . LEU A 1 188 ? 19.391 71.689 31.802 1.000 56.652 186 LEU A O 1
ATOM 1351 N N . ILE A 1 189 ? 19.365 70.977 29.654 1.000 57.836 187 ILE A N 1
ATOM 1352 C CA . ILE A 1 189 ? 19.867 72.211 29.065 1.000 61.384 187 ILE A CA 1
ATOM 1353 C C . ILE A 1 189 ? 18.767 72.862 28.230 1.000 61.520 187 ILE A C 1
ATOM 1354 O O . ILE A 1 189 ? 18.051 72.179 27.501 1.000 61.135 187 ILE A O 1
ATOM 1359 N N . ALA A 1 190 ? 18.679 74.195 28.320 1.000 65.885 188 ALA A N 1
ATOM 1360 C CA . ALA A 1 190 ? 17.836 74.986 27.436 1.000 68.038 188 ALA A CA 1
ATOM 1361 C C . ALA A 1 190 ? 18.704 75.689 26.395 1.000 66.516 188 ALA A C 1
ATOM 1362 O O . ALA A 1 190 ? 19.699 76.325 26.737 1.000 65.766 188 ALA A O 1
ATOM 1364 N N . TYR A 1 191 ? 18.327 75.536 25.122 1.000 66.803 189 TYR A N 1
ATOM 1365 C CA . TYR A 1 191 ? 18.920 76.292 24.032 1.000 70.325 189 TYR A CA 1
ATOM 1366 C C . TYR A 1 191 ? 17.967 77.429 23.672 1.000 72.827 189 TYR A C 1
ATOM 1367 O O . TYR A 1 191 ? 16.835 77.177 23.261 1.000 70.219 189 TYR A O 1
ATOM 1376 N N . ASN A 1 192 ? 18.427 78.672 23.867 1.000 77.413 190 ASN A N 1
ATOM 1377 C CA . ASN A 1 192 ? 17.637 79.861 23.584 1.000 79.600 190 ASN A CA 1
ATOM 1378 C C . ASN A 1 192 ? 16.226 79.701 24.149 1.000 78.710 190 ASN A C 1
ATOM 1379 O O . ASN A 1 192 ? 15.247 79.811 23.411 1.000 78.461 190 ASN A O 1
ATOM 1384 N N . LYS A 1 193 ? 16.152 79.410 25.456 1.000 77.354 191 LYS A N 1
ATOM 1385 C CA . LYS A 1 193 ? 14.912 79.409 26.223 1.000 76.461 191 LYS A CA 1
ATOM 1386 C C . LYS A 1 193 ? 14.070 78.161 25.945 1.000 71.790 191 LYS A C 1
ATOM 1387 O O . LYS A 1 193 ? 12.970 78.039 26.484 1.000 69.228 191 LYS A O 1
ATOM 1393 N N . CYS A 1 194 ? 14.592 77.227 25.135 1.000 67.118 192 CYS A N 1
ATOM 1394 C CA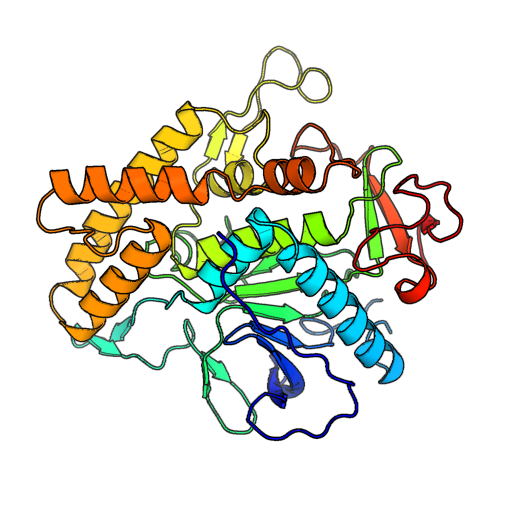 . CYS A 1 194 ? 13.868 76.012 24.799 1.000 64.905 192 CYS A CA 1
ATOM 1395 C C . CYS A 1 194 ? 14.593 74.790 25.368 1.000 62.434 192 CYS A C 1
ATOM 1396 O O . CYS A 1 194 ? 15.658 74.415 24.881 1.000 62.263 192 CYS A O 1
ATOM 1399 N N . VAL A 1 195 ? 13.987 74.165 26.385 1.000 57.988 193 VAL A N 1
ATOM 1400 C CA . VAL A 1 195 ? 14.575 73.018 27.062 1.000 57.335 193 VAL A CA 1
ATOM 1401 C C . VAL A 1 195 ? 14.547 71.821 26.114 1.000 53.931 193 VAL A C 1
ATOM 1402 O O . VAL A 1 195 ? 13.488 71.432 25.624 1.000 55.186 193 VAL A O 1
ATOM 1406 N N . ALA A 1 196 ? 15.728 71.247 25.856 1.000 51.970 194 ALA A N 1
ATOM 1407 C CA . ALA A 1 196 ? 15.829 70.059 25.022 1.000 51.565 194 ALA A CA 1
ATOM 1408 C C . ALA A 1 196 ? 14.986 68.940 25.630 1.000 48.987 194 ALA A C 1
ATOM 1409 O O . ALA A 1 196 ? 15.066 68.685 26.832 1.000 48.157 194 ALA A O 1
ATOM 1411 N N . ASP A 1 197 ? 14.154 68.306 24.797 1.000 47.567 195 ASP A N 1
ATOM 1412 C CA . ASP A 1 197 ? 13.323 67.207 25.256 1.000 47.641 195 ASP A CA 1
ATOM 1413 C C . ASP A 1 197 ? 14.229 66.005 25.523 1.000 45.652 195 ASP A C 1
ATOM 1414 O O . ASP A 1 197 ? 14.933 65.560 24.623 1.000 43.963 195 ASP A O 1
ATOM 1419 N N . PRO A 1 198 ? 14.258 65.444 26.753 1.000 45.015 196 PRO A N 1
ATOM 1420 C CA . PRO A 1 198 ? 15.203 64.371 27.073 1.000 44.424 196 PRO A CA 1
ATOM 1421 C C . PRO A 1 198 ? 15.058 63.098 26.237 1.000 43.359 196 PRO A C 1
ATOM 1422 O O . PRO A 1 198 ? 16.014 62.336 26.117 1.000 41.920 196 PRO A O 1
ATOM 1426 N N . VAL A 1 199 ? 13.881 62.867 25.639 1.000 43.436 197 VAL A N 1
ATOM 1427 C CA . VAL A 1 199 ? 13.720 61.714 24.763 1.000 44.291 197 VAL A CA 1
ATOM 1428 C C . VAL A 1 199 ? 14.577 61.910 23.509 1.000 44.922 197 VAL A C 1
ATOM 1429 O O . VAL A 1 199 ? 15.139 60.942 22.996 1.000 42.432 197 VAL A O 1
ATOM 1433 N N . LEU A 1 200 ? 14.687 63.161 23.031 1.000 44.585 198 LEU A N 1
ATOM 1434 C CA . LEU A 1 200 ? 15.553 63.490 21.906 1.000 44.641 198 LEU A CA 1
ATOM 1435 C C . LEU A 1 200 ? 17.020 63.329 22.297 1.000 43.198 198 LEU A C 1
ATOM 1436 O O . LEU A 1 200 ? 17.790 62.760 21.530 1.000 43.062 198 LEU A O 1
ATOM 1441 N N . THR A 1 201 ? 17.407 63.836 23.478 1.000 44.255 199 THR A N 1
ATOM 1442 C CA . THR A 1 201 ? 18.791 63.737 23.921 1.000 43.145 199 THR A CA 1
ATOM 1443 C C . THR A 1 201 ? 19.162 62.274 24.177 1.000 42.629 199 THR A C 1
ATOM 1444 O O . THR A 1 201 ? 20.283 61.860 23.883 1.000 42.198 199 THR A O 1
ATOM 1448 N N . LEU A 1 202 ? 18.229 61.484 24.720 1.000 41.630 200 LEU A N 1
ATOM 1449 C CA . LEU A 1 202 ? 18.523 60.086 25.015 1.000 42.732 200 LEU A CA 1
ATOM 1450 C C . LEU A 1 202 ? 18.651 59.298 23.708 1.000 42.023 200 LEU A C 1
ATOM 1451 O O . LEU A 1 202 ? 19.534 58.448 23.568 1.000 38.507 200 LEU A O 1
ATOM 1456 N N . PHE A 1 203 ? 17.763 59.588 22.747 1.000 43.075 201 PHE A N 1
ATOM 1457 C CA . PHE A 1 203 ? 17.858 59.016 21.409 1.000 42.088 201 PHE A CA 1
ATOM 1458 C C . PHE A 1 203 ? 19.231 59.323 20.819 1.000 40.875 201 PHE A C 1
ATOM 1459 O O . PHE A 1 203 ? 19.898 58.442 20.287 1.000 39.084 201 PHE A O 1
ATOM 1467 N N . HIS A 1 204 ? 19.646 60.589 20.930 1.000 41.682 202 HIS A N 1
ATOM 1468 C CA . HIS A 1 204 ? 20.950 61.020 20.458 1.000 42.220 202 HIS A CA 1
ATOM 1469 C C . HIS A 1 204 ? 22.035 60.089 21.000 1.000 40.835 202 HIS A C 1
ATOM 1470 O O . HIS A 1 204 ? 22.822 59.540 20.232 1.000 40.856 202 HIS A O 1
ATOM 1477 N N . GLU A 1 205 ? 22.080 59.911 22.329 1.000 39.767 203 GLU A N 1
ATOM 1478 C CA . GLU A 1 205 ? 23.141 59.133 22.952 1.000 38.974 203 GLU A CA 1
ATOM 1479 C C . GLU A 1 205 ? 23.065 57.673 22.522 1.000 36.090 203 GLU A C 1
ATOM 1480 O O . GLU A 1 205 ? 24.089 57.017 22.380 1.000 37.922 203 GLU A O 1
ATOM 1486 N N . LEU A 1 206 ? 21.853 57.155 22.328 1.000 36.440 204 LEU A N 1
ATOM 1487 C CA . LEU A 1 206 ? 21.680 55.772 21.914 1.000 37.788 204 LEU A CA 1
ATOM 1488 C C . LEU A 1 206 ? 22.123 55.574 20.459 1.000 38.820 204 LEU A C 1
ATOM 1489 O O . LEU A 1 206 ? 22.563 54.483 20.096 1.000 37.935 204 LEU A O 1
ATOM 1494 N N . VAL A 1 207 ? 22.044 56.623 19.625 1.000 38.959 205 VAL A N 1
ATOM 1495 C CA . VAL A 1 207 ? 22.541 56.515 18.258 1.000 38.065 205 VAL A CA 1
ATOM 1496 C C . VAL A 1 207 ? 24.057 56.331 18.314 1.000 39.417 205 VAL A C 1
ATOM 1497 O O . VAL A 1 207 ? 24.601 55.457 17.636 1.000 39.785 205 VAL A O 1
ATOM 1501 N N . HIS A 1 208 ? 24.730 57.124 19.158 1.000 40.500 206 HIS A N 1
ATOM 1502 C CA . HIS A 1 208 ? 26.153 56.938 19.401 1.000 40.649 206 HIS A CA 1
ATOM 1503 C C . HIS A 1 208 ? 26.438 55.497 19.832 1.000 40.794 206 HIS A C 1
ATOM 1504 O O . HIS A 1 208 ? 27.400 54.895 19.364 1.000 41.853 206 HIS A O 1
ATOM 1511 N N . SER A 1 209 ? 25.614 54.942 20.732 1.000 39.666 207 SER A N 1
ATOM 1512 C CA . SER A 1 209 ? 25.872 53.603 21.251 1.000 39.178 207 SER A CA 1
ATOM 1513 C C . SER A 1 209 ? 25.703 52.564 20.140 1.000 39.019 207 SER A C 1
ATOM 1514 O O . SER A 1 209 ? 26.447 51.584 20.077 1.000 36.873 207 SER A O 1
ATOM 1517 N N . MET A 1 210 ? 24.735 52.799 19.249 1.000 40.941 208 MET A N 1
ATOM 1518 C CA . MET A 1 210 ? 24.522 51.925 18.104 1.000 41.879 208 MET A CA 1
ATOM 1519 C C . MET A 1 210 ? 25.744 51.947 17.184 1.000 39.989 208 MET A C 1
ATOM 1520 O O . MET A 1 210 ? 26.231 50.889 16.798 1.000 38.363 208 MET A O 1
ATOM 1525 N N . HIS A 1 211 ? 26.286 53.139 16.899 1.000 39.215 209 HIS A N 1
ATOM 1526 C CA . HIS A 1 211 ? 27.463 53.233 16.048 1.000 40.794 209 HIS A CA 1
ATOM 1527 C C . HIS A 1 211 ? 28.638 52.494 16.684 1.000 41.723 209 HIS A C 1
ATOM 1528 O O . HIS A 1 211 ? 29.366 51.776 15.992 1.000 40.829 209 HIS A O 1
ATOM 1535 N N . ASN A 1 212 ? 28.818 52.686 18.003 1.000 40.470 210 ASN A N 1
ATOM 1536 C CA . ASN A 1 212 ? 29.876 52.021 18.749 1.000 39.017 210 ASN A CA 1
ATOM 1537 C C . ASN A 1 212 ? 29.716 50.507 18.672 1.000 37.320 210 ASN A C 1
ATOM 1538 O O . ASN A 1 212 ? 30.692 49.790 18.477 1.000 38.512 210 ASN A O 1
ATOM 1543 N N . LEU A 1 213 ? 28.480 50.031 18.845 1.000 38.019 211 LEU A N 1
ATOM 1544 C CA . LEU A 1 213 ? 28.188 48.607 18.882 1.000 39.192 211 LEU A CA 1
ATOM 1545 C C . LEU A 1 213 ? 28.604 47.923 17.579 1.000 39.603 211 LEU A C 1
ATOM 1546 O O . LEU A 1 213 ? 29.066 46.783 17.594 1.000 38.468 211 LEU A O 1
ATOM 1551 N N . TYR A 1 214 ? 28.400 48.605 16.450 1.000 41.280 212 TYR A N 1
ATOM 1552 C CA . TYR A 1 214 ? 28.699 48.011 15.157 1.000 41.744 212 TYR A CA 1
ATOM 1553 C C . TYR A 1 214 ? 30.051 48.492 14.636 1.000 43.966 212 TYR A C 1
ATOM 1554 O O . TYR A 1 214 ? 30.418 48.163 13.507 1.000 44.492 212 TYR A O 1
ATOM 1563 N N . GLY A 1 215 ? 30.748 49.308 15.440 1.000 42.429 213 GLY A N 1
ATOM 1564 C CA . GLY A 1 215 ? 32.096 49.744 15.124 1.000 43.436 213 GLY A CA 1
ATOM 1565 C C . GLY A 1 215 ? 32.129 50.716 13.943 1.000 45.887 213 GLY A C 1
ATOM 1566 O O . GLY A 1 215 ? 33.142 50.786 13.249 1.000 44.374 213 GLY A O 1
ATOM 1567 N N . ILE A 1 216 ? 31.049 51.499 13.770 1.000 43.082 214 ILE A N 1
ATOM 1568 C CA . ILE A 1 216 ? 30.927 52.431 12.658 1.000 45.518 214 ILE A CA 1
ATOM 1569 C C . ILE A 1 216 ? 30.806 53.870 13.165 1.000 46.107 214 ILE A C 1
ATOM 1570 O O . ILE A 1 216 ? 30.231 54.711 12.476 1.000 46.357 214 ILE A O 1
ATOM 1575 N N . ALA A 1 217 ? 31.387 54.165 14.338 1.000 44.936 215 ALA A N 1
ATOM 1576 C CA . ALA A 1 217 ? 31.397 55.520 14.874 1.000 45.964 215 ALA A CA 1
ATOM 1577 C C . ALA A 1 217 ? 32.606 56.286 14.337 1.000 47.509 215 ALA A C 1
ATOM 1578 O O . ALA A 1 217 ? 33.627 56.388 15.006 1.000 54.135 215 ALA A O 1
ATOM 1580 N N . PHE A 1 218 ? 32.485 56.842 13.130 1.000 47.396 216 PHE A N 1
ATOM 1581 C CA . PHE A 1 218 ? 33.626 57.441 12.450 1.000 48.226 216 PHE A CA 1
ATOM 1582 C C . PHE A 1 218 ? 33.877 58.851 12.978 1.000 48.509 216 PHE A C 1
ATOM 1583 O O . PHE A 1 218 ? 32.978 59.691 12.964 1.000 52.345 216 PHE A O 1
ATOM 1591 N N . PRO A 1 219 ? 35.114 59.159 13.434 1.000 50.650 217 PRO A N 1
ATOM 1592 C CA . PRO A 1 219 ? 35.447 60.492 13.948 1.000 53.203 217 PRO A CA 1
ATOM 1593 C C . PRO A 1 219 ? 35.828 61.557 12.918 1.000 56.171 217 PRO A C 1
ATOM 1594 O O . PRO A 1 219 ? 35.938 62.730 13.269 1.000 57.664 217 PRO A O 1
ATOM 1598 N N . ASP A 1 220 ? 36.024 61.124 11.664 1.000 56.570 218 ASP A N 1
ATOM 1599 C CA . ASP A 1 220 ? 36.572 61.938 10.587 1.000 61.090 218 ASP A CA 1
ATOM 1600 C C . ASP A 1 220 ? 35.917 63.317 10.557 1.000 60.188 218 ASP A C 1
ATOM 1601 O O . ASP A 1 220 ? 34.698 63.422 10.447 1.000 63.214 218 ASP A O 1
ATOM 1606 N N . ASN A 1 221 ? 36.739 64.369 10.641 1.000 60.315 219 ASN A N 1
ATOM 1607 C CA . ASN A 1 221 ? 36.256 65.736 10.522 1.000 64.251 219 ASN A CA 1
ATOM 1608 C C . ASN A 1 221 ? 35.714 65.992 9.115 1.000 61.468 219 ASN A C 1
ATOM 1609 O O . ASN A 1 221 ? 36.336 65.627 8.122 1.000 58.702 219 ASN A O 1
ATOM 1614 N N . VAL A 1 222 ? 34.537 66.620 9.049 1.000 60.080 220 VAL A N 1
ATOM 1615 C CA . VAL A 1 222 ? 33.942 67.038 7.792 1.000 61.350 220 VAL A CA 1
ATOM 1616 C C . VAL A 1 222 ? 33.518 68.492 7.956 1.000 61.319 220 VAL A C 1
ATOM 1617 O O . VAL A 1 222 ? 33.226 68.933 9.068 1.000 58.417 220 VAL A O 1
ATOM 1621 N N . LYS A 1 223 ? 33.488 69.227 6.841 1.000 62.684 221 LYS A N 1
ATOM 1622 C CA . LYS A 1 223 ? 33.026 70.605 6.852 1.000 66.342 221 LYS A CA 1
ATOM 1623 C C . LYS A 1 223 ? 31.506 70.594 6.988 1.000 60.715 221 LYS A C 1
ATOM 1624 O O . LYS A 1 223 ? 30.836 69.717 6.450 1.000 59.646 221 LYS A O 1
ATOM 1630 N N . VAL A 1 224 ? 30.979 71.554 7.751 1.000 60.951 222 VAL A N 1
ATOM 1631 C CA . VAL A 1 224 ? 29.542 71.722 7.900 1.000 62.323 222 VAL A CA 1
ATOM 1632 C C . VAL A 1 224 ? 29.157 73.032 7.224 1.000 61.691 222 VAL A C 1
ATOM 1633 O O . VAL A 1 224 ? 29.975 73.940 7.152 1.000 60.010 222 VAL A O 1
ATOM 1637 N N . PRO A 1 225 ? 27.907 73.181 6.733 1.000 65.600 223 PRO A N 1
ATOM 1638 C CA . PRO A 1 225 ? 27.464 74.444 6.139 1.000 67.126 223 PRO A CA 1
ATOM 1639 C C . PRO A 1 225 ? 27.717 75.633 7.064 1.000 67.906 223 PRO A C 1
ATOM 1640 O O . PRO A 1 225 ? 27.503 75.532 8.268 1.000 69.082 223 PRO A O 1
ATOM 1644 N N . TYR A 1 226 ? 28.192 76.742 6.484 1.000 67.155 224 TYR A N 1
ATOM 1645 C CA . TYR A 1 226 ? 28.321 78.015 7.176 1.000 70.917 224 TYR A CA 1
ATOM 1646 C C . TYR A 1 226 ? 27.036 78.327 7.939 1.000 75.266 224 TYR A C 1
ATOM 1647 O O . TYR A 1 226 ? 25.943 78.027 7.468 1.000 75.221 224 TYR A O 1
ATOM 1656 N N . ASN A 1 227 ? 27.190 78.913 9.131 1.000 81.422 225 ASN A N 1
ATOM 1657 C CA . ASN A 1 227 ? 26.061 79.346 9.939 1.000 89.261 225 ASN A CA 1
ATOM 1658 C C . ASN A 1 227 ? 26.223 80.839 10.218 1.000 93.006 225 ASN A C 1
ATOM 1659 O O . ASN A 1 227 ? 27.119 81.237 10.959 1.000 91.130 225 ASN A O 1
ATOM 1664 N N . ALA A 1 228 ? 25.346 81.647 9.607 1.000 99.291 226 ALA A N 1
ATOM 1665 C CA . ALA A 1 228 ? 25.399 83.099 9.694 1.000 104.503 226 ALA A CA 1
ATOM 1666 C C . ALA A 1 228 ? 25.463 83.573 11.146 1.000 109.262 226 ALA A C 1
ATOM 1667 O O . ALA A 1 228 ? 26.191 84.517 11.449 1.000 110.087 226 ALA A O 1
ATOM 1669 N N . LEU A 1 229 ? 24.704 82.914 12.034 1.000 113.381 227 LEU A N 1
ATOM 1670 C CA . LEU A 1 229 ? 24.630 83.297 13.437 1.000 116.821 227 LEU A CA 1
ATOM 1671 C C . LEU A 1 229 ? 25.583 82.435 14.265 1.000 114.754 227 LEU A C 1
ATOM 1672 O O . LEU A 1 229 ? 25.205 81.929 15.320 1.000 115.943 227 LEU A O 1
ATOM 1677 N N . LYS A 1 230 ? 26.825 82.297 13.788 1.000 113.284 228 LYS A N 1
ATOM 1678 C CA . LYS A 1 230 ? 27.839 81.490 14.452 1.000 114.497 228 LYS A CA 1
ATOM 1679 C C . LYS A 1 230 ? 29.199 81.800 13.830 1.000 111.820 228 LYS A C 1
ATOM 1680 O O . LYS A 1 230 ? 30.138 82.154 14.540 1.000 113.603 228 LYS A O 1
ATOM 1686 N N . ASP A 1 231 ? 29.284 81.655 12.501 1.000 104.587 229 ASP A N 1
ATOM 1687 C CA . ASP A 1 231 ? 30.527 81.847 11.771 1.000 98.677 229 ASP A CA 1
ATOM 1688 C C . ASP A 1 231 ? 30.596 83.280 11.248 1.000 94.110 229 ASP A C 1
ATOM 1689 O O . ASP A 1 231 ? 29.612 84.015 11.312 1.000 89.331 229 ASP A O 1
ATOM 1694 N N . LYS A 1 232 ? 31.775 83.660 10.735 1.000 93.440 230 LYS A N 1
ATOM 1695 C CA . LYS A 1 232 ? 31.992 84.975 10.149 1.000 92.489 230 LYS A CA 1
ATOM 1696 C C . LYS A 1 232 ? 32.969 84.881 8.975 1.000 87.313 230 LYS A C 1
ATOM 1697 O O . LYS A 1 232 ? 33.846 84.019 8.955 1.000 82.740 230 LYS A O 1
ATOM 1703 N N . ASN A 1 233 ? 32.798 85.790 8.004 1.000 85.040 231 ASN A N 1
ATOM 1704 C CA . ASN A 1 233 ? 33.692 85.934 6.863 1.000 84.604 231 ASN A CA 1
ATOM 1705 C C . ASN A 1 233 ? 33.809 84.626 6.076 1.000 82.746 231 ASN A C 1
ATOM 1706 O O . ASN A 1 233 ? 34.891 84.285 5.601 1.000 83.719 231 ASN A O 1
ATOM 1711 N N . LEU A 1 234 ? 32.686 83.906 5.928 1.000 80.035 232 LEU A N 1
ATOM 1712 C CA . LEU A 1 234 ? 32.612 82.691 5.126 1.000 80.201 232 LEU A CA 1
ATOM 1713 C C . LEU A 1 234 ? 33.686 81.686 5.532 1.000 79.570 232 LEU A C 1
ATOM 1714 O O . LEU A 1 234 ? 34.218 80.975 4.682 1.000 80.533 232 LEU A O 1
ATOM 1719 N N . VAL A 1 235 ? 33.981 81.617 6.835 1.000 83.618 233 VAL A N 1
ATOM 1720 C CA . VAL A 1 235 ? 34.818 80.561 7.378 1.000 83.705 233 VAL A CA 1
ATOM 1721 C C . VAL A 1 235 ? 33.885 79.559 8.048 1.000 80.507 233 VAL A C 1
ATOM 1722 O O . VAL A 1 235 ? 33.328 79.842 9.104 1.000 78.248 233 VAL A O 1
ATOM 1726 N N . SER A 1 236 ? 33.691 78.411 7.393 1.000 80.624 234 SER A N 1
ATOM 1727 C CA . SER A 1 236 ? 32.836 77.356 7.911 1.000 84.367 234 SER A CA 1
ATOM 1728 C C . SER A 1 236 ? 33.565 76.577 9.006 1.000 83.982 234 SER A C 1
ATOM 1729 O O . SER A 1 236 ? 34.790 76.642 9.116 1.000 82.971 234 SER A O 1
ATOM 1732 N N . GLY A 1 237 ? 32.789 75.835 9.806 1.000 81.892 235 GLY A N 1
ATOM 1733 C CA . GLY A 1 237 ? 33.332 74.973 10.844 1.000 79.835 235 GLY A CA 1
ATOM 1734 C C . GLY A 1 237 ? 33.466 73.531 10.361 1.000 77.108 235 GLY A C 1
ATOM 1735 O O . GLY A 1 237 ? 33.054 73.199 9.248 1.000 72.324 235 GLY A O 1
ATOM 1736 N N . GLU A 1 238 ? 34.065 72.692 11.217 1.000 74.676 236 GLU A N 1
ATOM 1737 C CA . GLU A 1 238 ? 34.188 71.263 10.978 1.000 74.808 236 GLU A CA 1
ATOM 1738 C C . GLU A 1 238 ? 33.645 70.510 12.191 1.000 69.267 236 GLU A C 1
ATOM 1739 O O . GLU A 1 238 ? 33.590 71.057 13.287 1.000 67.175 236 GLU A O 1
ATOM 1745 N N . GLU A 1 239 ? 33.257 69.251 11.968 1.000 68.322 237 GLU A N 1
ATOM 1746 C CA . GLU A 1 239 ? 32.706 68.387 12.998 1.000 67.758 237 GLU A CA 1
ATOM 1747 C C . GLU A 1 239 ? 32.926 66.932 12.591 1.000 62.994 237 GLU A C 1
ATOM 1748 O O . GLU A 1 239 ? 33.119 66.643 11.413 1.000 60.266 237 GLU A O 1
ATOM 1754 N N . ALA A 1 240 ? 32.865 66.028 13.577 1.000 57.296 238 ALA A N 1
ATOM 1755 C CA . ALA A 1 240 ? 33.019 64.601 13.345 1.000 56.725 238 ALA A CA 1
ATOM 1756 C C . ALA A 1 240 ? 31.819 64.063 12.568 1.000 54.576 238 ALA A C 1
ATOM 1757 O O . ALA A 1 240 ? 30.677 64.383 12.879 1.000 54.696 238 ALA A O 1
ATOM 1759 N N . LEU A 1 241 ? 32.096 63.225 11.568 1.000 53.390 239 LEU A N 1
ATOM 1760 C CA . LEU A 1 241 ? 31.068 62.685 10.691 1.000 55.628 239 LEU A CA 1
ATOM 1761 C C . LEU A 1 241 ? 29.933 62.049 11.501 1.000 56.729 239 LEU A C 1
ATOM 1762 O O . LEU A 1 241 ? 28.760 62.337 11.257 1.000 54.440 239 LEU A O 1
ATOM 1767 N N . SER A 1 242 ? 30.285 61.187 12.466 1.000 52.436 240 SER A N 1
ATOM 1768 C CA . SER A 1 242 ? 29.289 60.449 13.230 1.000 54.194 240 SER A CA 1
ATOM 1769 C C . SER A 1 242 ? 28.408 61.395 14.043 1.000 50.960 240 SER A C 1
ATOM 1770 O O . SER A 1 242 ? 27.230 61.121 14.254 1.000 53.888 240 SER A O 1
ATOM 1773 N N . GLU A 1 243 ? 28.992 62.499 14.506 1.000 47.394 241 GLU A N 1
ATOM 1774 C CA . GLU A 1 243 ? 28.244 63.503 15.235 1.000 51.402 241 GLU A CA 1
ATOM 1775 C C . GLU A 1 243 ? 27.183 64.135 14.332 1.000 52.841 241 GLU A C 1
ATOM 1776 O O . GLU A 1 243 ? 26.027 64.275 14.734 1.000 51.580 241 GLU A O 1
ATOM 1782 N N . ILE A 1 244 ? 27.586 64.519 13.110 1.000 53.508 242 ILE A N 1
ATOM 1783 C CA . ILE A 1 244 ? 26.671 65.147 12.171 1.000 50.915 242 ILE A CA 1
ATOM 1784 C C . ILE A 1 244 ? 25.578 64.139 11.828 1.000 47.808 242 ILE A C 1
ATOM 1785 O O . ILE A 1 244 ? 24.403 64.484 11.800 1.000 48.770 242 ILE A O 1
ATOM 1790 N N . LEU A 1 245 ? 25.966 62.878 11.617 1.000 46.803 243 LEU A N 1
ATOM 1791 C CA . LEU A 1 245 ? 25.002 61.825 11.332 1.000 47.114 243 LEU A CA 1
ATOM 1792 C C . LEU A 1 245 ? 24.010 61.667 12.487 1.000 48.686 243 LEU A C 1
ATOM 1793 O O . LEU A 1 245 ? 22.817 61.498 12.251 1.000 50.662 243 LEU A O 1
ATOM 1798 N N . THR A 1 246 ? 24.499 61.706 13.735 1.000 48.851 244 THR A N 1
ATOM 1799 C CA . THR A 1 246 ? 23.658 61.467 14.902 1.000 46.821 244 THR A CA 1
ATOM 1800 C C . THR A 1 246 ? 22.601 62.564 15.025 1.000 46.988 244 THR A C 1
ATOM 1801 O O . THR A 1 246 ? 21.423 62.278 15.250 1.000 43.417 244 THR A O 1
ATOM 1805 N N . PHE A 1 247 ? 23.032 63.825 14.892 1.000 48.068 245 PHE A N 1
ATOM 1806 C CA . PHE A 1 247 ? 22.118 64.957 14.968 1.000 50.987 245 PHE A CA 1
ATOM 1807 C C . PHE A 1 247 ? 21.225 65.029 13.728 1.000 52.623 245 PHE A C 1
ATOM 1808 O O . PHE A 1 247 ? 20.009 65.192 13.843 1.000 52.637 245 PHE A O 1
ATOM 1816 N N . GLY A 1 248 ? 21.844 64.947 12.544 1.000 54.223 246 GLY A N 1
ATOM 1817 C CA . GLY A 1 248 ? 21.122 65.016 11.283 1.000 56.105 246 GLY A CA 1
ATOM 1818 C C . GLY A 1 248 ? 20.654 66.438 10.970 1.000 57.738 246 GLY A C 1
ATOM 1819 O O . GLY A 1 248 ? 21.280 67.414 11.379 1.000 57.921 246 GLY A O 1
ATOM 1820 N N . GLY A 1 249 ? 19.539 66.542 10.239 1.000 60.037 247 GLY A N 1
ATOM 1821 C CA . GLY A 1 249 ? 19.014 67.832 9.815 1.000 63.505 247 GLY A CA 1
ATOM 1822 C C . GLY A 1 249 ? 19.851 68.441 8.690 1.000 65.177 247 GLY A C 1
ATOM 1823 O O . GLY A 1 249 ? 20.485 67.721 7.920 1.000 60.953 247 GLY A O 1
ATOM 1824 N N . LYS A 1 250 ? 19.870 69.780 8.633 1.000 71.765 248 LYS A N 1
ATOM 1825 C CA . LYS A 1 250 ? 20.465 70.514 7.525 1.000 76.435 248 LYS A CA 1
ATOM 1826 C C . LYS A 1 250 ? 21.984 70.345 7.502 1.000 75.411 248 LYS A C 1
ATOM 1827 O O . LYS A 1 250 ? 22.587 70.371 6.432 1.000 74.968 248 LYS A O 1
ATOM 1833 N N . ASP A 1 251 ? 22.597 70.171 8.679 1.000 72.995 249 ASP A N 1
ATOM 1834 C CA . ASP A 1 251 ? 24.043 70.037 8.784 1.000 70.026 249 ASP A CA 1
ATOM 1835 C C . ASP A 1 251 ? 24.532 68.793 8.044 1.000 64.711 249 ASP A C 1
ATOM 1836 O O . ASP A 1 251 ? 25.680 68.759 7.610 1.000 68.052 249 ASP A O 1
ATOM 1841 N N . LEU A 1 252 ? 23.671 67.773 7.931 1.000 62.487 250 LEU A N 1
ATOM 1842 C CA . LEU A 1 252 ? 24.026 66.510 7.300 1.000 60.940 250 LEU A CA 1
ATOM 1843 C C . LEU A 1 252 ? 23.723 66.611 5.809 1.000 60.541 250 LEU A C 1
ATOM 1844 O O . LEU A 1 252 ? 22.561 66.747 5.443 1.000 59.732 250 LEU A O 1
ATOM 1849 N N . THR A 1 253 ? 24.769 66.526 4.971 1.000 63.044 251 THR A N 1
ATOM 1850 C CA . THR A 1 253 ? 24.645 66.716 3.530 1.000 62.725 251 THR A CA 1
ATOM 1851 C C . THR A 1 253 ? 24.663 65.361 2.830 1.000 64.152 251 THR A C 1
ATOM 1852 O O . THR A 1 253 ? 25.104 64.355 3.391 1.000 58.111 251 THR A O 1
ATOM 1856 N N . THR A 1 254 ? 24.233 65.368 1.563 1.000 61.791 252 THR A N 1
ATOM 1857 C CA . THR A 1 254 ? 24.238 64.169 0.741 1.000 61.662 252 THR A CA 1
ATOM 1858 C C . THR A 1 254 ? 25.671 63.677 0.558 1.000 60.457 252 THR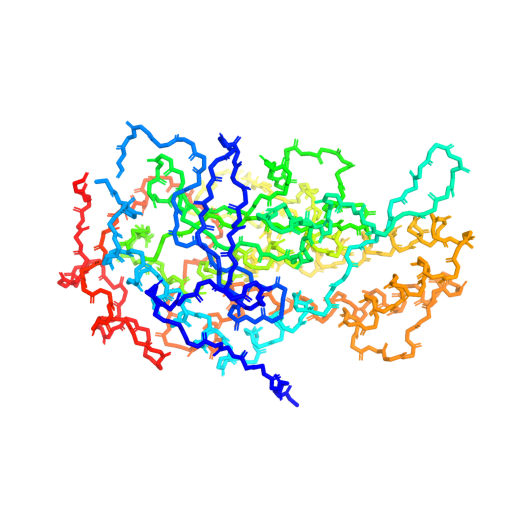 A C 1
ATOM 1859 O O . THR A 1 254 ? 25.899 62.474 0.423 1.000 60.674 252 THR A O 1
ATOM 1863 N N . GLU A 1 255 ? 26.628 64.613 0.580 1.000 60.376 253 GLU A N 1
ATOM 1864 C CA . GLU A 1 255 ? 28.041 64.283 0.467 1.000 62.803 253 GLU A CA 1
ATOM 1865 C C . GLU A 1 255 ? 28.545 63.593 1.736 1.000 59.314 253 GLU A C 1
ATOM 1866 O O . GLU A 1 255 ? 29.339 62.655 1.659 1.000 58.968 253 GLU A O 1
ATOM 1872 N N . HIS A 1 256 ? 28.113 64.081 2.905 1.000 56.437 254 HIS A N 1
ATOM 1873 C CA . HIS A 1 256 ? 28.463 63.437 4.161 1.000 54.236 254 HIS A CA 1
ATOM 1874 C C . HIS A 1 256 ? 28.063 61.964 4.101 1.000 51.578 254 HIS A C 1
ATOM 1875 O O . HIS A 1 256 ? 28.822 61.097 4.529 1.000 50.965 254 HIS A O 1
ATOM 1882 N N . LEU A 1 257 ? 26.883 61.699 3.528 1.000 49.463 255 LEU A N 1
ATOM 1883 C CA . LEU A 1 257 ? 26.332 60.358 3.469 1.000 51.852 255 LEU A CA 1
ATOM 1884 C C . LEU A 1 257 ? 27.109 59.485 2.489 1.000 54.161 255 LEU A C 1
ATOM 1885 O O . LEU A 1 257 ? 27.201 58.272 2.684 1.000 52.938 255 LEU A O 1
ATOM 1890 N N . GLU A 1 258 ? 27.688 60.098 1.451 1.000 55.076 256 GLU A N 1
ATOM 1891 C CA . GLU A 1 258 ? 28.512 59.353 0.513 1.000 56.296 256 GLU A CA 1
ATOM 1892 C C . GLU A 1 258 ? 29.854 59.026 1.150 1.000 50.002 256 GLU A C 1
ATOM 1893 O O . GLU A 1 258 ? 30.398 57.956 0.904 1.000 48.185 256 GLU A O 1
ATOM 1899 N N . THR A 1 259 ? 30.385 59.958 1.946 1.000 52.515 257 THR A N 1
ATOM 1900 C CA . THR A 1 259 ? 31.577 59.691 2.740 1.000 54.646 257 THR A CA 1
ATOM 1901 C C . THR A 1 259 ? 31.313 58.498 3.661 1.000 52.063 257 THR A C 1
ATOM 1902 O O . THR A 1 259 ? 32.183 57.647 3.822 1.000 51.987 257 THR A O 1
ATOM 1906 N N . LEU A 1 260 ? 30.102 58.444 4.233 1.000 52.136 258 LEU A N 1
ATOM 1907 C CA . LEU A 1 260 ? 29.695 57.389 5.153 1.000 52.075 258 LEU A CA 1
ATOM 1908 C C . LEU A 1 260 ? 29.620 56.053 4.418 1.000 51.869 258 LEU A C 1
ATOM 1909 O O . LEU A 1 260 ? 30.134 55.049 4.915 1.000 46.693 258 LEU A O 1
ATOM 1914 N N . TRP A 1 261 ? 28.995 56.054 3.227 1.000 52.073 259 TRP A N 1
ATOM 1915 C CA . TRP A 1 261 ? 28.933 54.863 2.391 1.000 50.989 259 TRP A CA 1
ATOM 1916 C C . TRP A 1 261 ? 30.345 54.343 2.126 1.000 49.152 259 TRP A C 1
ATOM 1917 O O . TRP A 1 261 ? 30.613 53.155 2.277 1.000 46.997 259 TRP A O 1
ATOM 1928 N N . LYS A 1 262 ? 31.253 55.259 1.782 1.000 53.480 260 LYS A N 1
ATOM 1929 C CA . LYS A 1 262 ? 32.630 54.921 1.447 1.000 55.539 260 LYS A CA 1
ATOM 1930 C C . LYS A 1 262 ? 33.320 54.302 2.660 1.000 50.987 260 LYS A C 1
ATOM 1931 O O . LYS A 1 262 ? 33.921 53.233 2.556 1.000 49.780 260 LYS A O 1
ATOM 1937 N N . LYS A 1 263 ? 33.225 54.976 3.810 1.000 50.074 261 LYS A N 1
ATOM 1938 C CA . LYS A 1 263 ? 33.827 54.475 5.039 1.000 49.905 261 LYS A CA 1
ATOM 1939 C C . LYS A 1 263 ? 33.279 53.090 5.385 1.000 44.132 261 LYS A C 1
ATOM 1940 O O . LYS A 1 263 ? 34.038 52.218 5.790 1.000 43.698 261 LYS A O 1
ATOM 1946 N N . LEU A 1 264 ? 31.972 52.883 5.208 1.000 42.843 262 LEU A N 1
ATOM 1947 C CA . LEU A 1 264 ? 31.365 51.595 5.505 1.000 43.120 262 LEU A CA 1
ATOM 1948 C C . LEU A 1 264 ? 31.982 50.496 4.645 1.000 44.075 262 LEU A C 1
ATOM 1949 O O . LEU A 1 264 ? 32.323 49.436 5.164 1.000 43.824 262 LEU A O 1
ATOM 1954 N N . ALA A 1 265 ? 32.132 50.767 3.340 1.000 45.790 263 ALA A N 1
ATOM 1955 C CA . ALA A 1 265 ? 32.665 49.796 2.396 1.000 44.829 263 ALA A CA 1
ATOM 1956 C C . ALA A 1 265 ? 34.110 49.457 2.743 1.000 43.432 263 ALA A C 1
ATOM 1957 O O . ALA A 1 265 ? 34.481 48.287 2.751 1.000 44.341 263 ALA A O 1
ATOM 1959 N N . GLU A 1 266 ? 34.913 50.481 3.055 1.000 43.985 264 GLU A N 1
ATOM 1960 C CA . GLU A 1 266 ? 36.284 50.266 3.488 1.000 44.952 264 GLU A CA 1
ATOM 1961 C C . GLU A 1 266 ? 36.314 49.382 4.736 1.000 46.400 264 GLU A C 1
ATOM 1962 O O . GLU A 1 266 ? 37.149 48.489 4.848 1.000 46.848 264 GLU A O 1
ATOM 1968 N N . THR A 1 267 ? 35.394 49.637 5.676 1.000 46.144 265 THR A N 1
ATOM 1969 C CA . THR A 1 267 ? 35.386 48.941 6.956 1.000 46.793 265 THR A CA 1
ATOM 1970 C C . THR A 1 267 ? 35.071 47.460 6.748 1.000 44.156 265 THR A C 1
ATOM 1971 O O . THR A 1 267 ? 35.710 46.597 7.352 1.000 43.786 265 THR A O 1
ATOM 1975 N N . VAL A 1 268 ? 34.072 47.182 5.902 1.000 43.923 266 VAL A N 1
ATOM 1976 C CA . VAL A 1 268 ? 33.652 45.816 5.632 1.000 44.657 266 VAL A CA 1
ATOM 1977 C C . VAL A 1 268 ? 34.790 45.041 4.968 1.000 45.115 266 VAL A C 1
ATOM 1978 O O . VAL A 1 268 ? 35.002 43.867 5.269 1.000 45.228 266 VAL A O 1
ATOM 1982 N N . ILE A 1 269 ? 35.520 45.706 4.061 1.000 48.386 267 ILE A N 1
ATOM 1983 C CA . ILE A 1 269 ? 36.664 45.097 3.403 1.000 47.426 267 ILE A CA 1
ATOM 1984 C C . ILE A 1 269 ? 37.681 44.681 4.462 1.000 47.464 267 ILE A C 1
ATOM 1985 O O . ILE A 1 269 ? 38.176 43.554 4.448 1.000 47.425 267 ILE A O 1
ATOM 1990 N N . ILE A 1 270 ? 37.974 45.606 5.379 1.000 47.027 268 ILE A N 1
ATOM 1991 C CA . ILE A 1 270 ? 38.979 45.397 6.411 1.000 49.179 268 ILE A CA 1
ATOM 1992 C C . ILE A 1 270 ? 38.541 44.297 7.384 1.000 47.411 268 ILE A C 1
ATOM 1993 O O . ILE A 1 270 ? 39.352 43.451 7.762 1.000 46.383 268 ILE A O 1
ATOM 1998 N N . VAL A 1 271 ? 37.265 44.302 7.788 1.000 46.141 269 VAL A N 1
ATOM 1999 C CA . VAL A 1 271 ? 36.795 43.362 8.794 1.000 47.351 269 VAL A CA 1
ATOM 2000 C C . VAL A 1 271 ? 36.669 41.978 8.164 1.000 46.577 269 VAL A C 1
ATOM 2001 O O . VAL A 1 271 ? 37.004 40.985 8.802 1.000 45.456 269 VAL A O 1
ATOM 2005 N N . LYS A 1 272 ? 36.239 41.921 6.897 1.000 51.068 270 LYS A N 1
ATOM 2006 C CA . LYS A 1 272 ? 36.206 40.669 6.156 1.000 49.933 270 LYS A CA 1
ATOM 2007 C C . LYS A 1 272 ? 37.552 39.953 6.262 1.000 48.914 270 LYS A C 1
ATOM 2008 O O . LYS A 1 272 ? 37.589 38.746 6.503 1.000 47.645 270 LYS A O 1
ATOM 2014 N N . ASP A 1 273 ? 38.646 40.707 6.081 1.000 47.582 271 ASP A N 1
ATOM 2015 C CA . ASP A 1 273 ? 39.985 40.137 6.077 1.000 50.336 271 ASP A CA 1
ATOM 2016 C C . ASP A 1 273 ? 40.334 39.610 7.470 1.000 49.908 271 ASP A C 1
ATOM 2017 O O . ASP A 1 273 ? 41.098 38.658 7.595 1.000 52.266 271 ASP A O 1
ATOM 2022 N N . PHE A 1 274 ? 39.764 40.233 8.510 1.000 49.262 272 PHE A N 1
ATOM 2023 C CA . PHE A 1 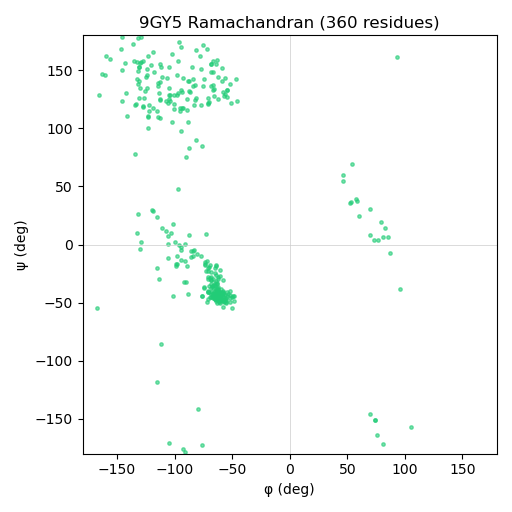274 ? 40.057 39.889 9.894 1.000 47.690 272 PHE A CA 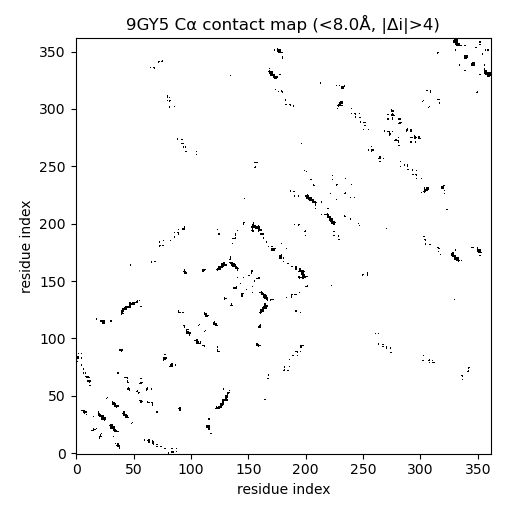1
ATOM 2024 C C . PHE A 1 274 ? 39.349 38.594 10.293 1.000 46.728 272 PHE A C 1
ATOM 2025 O O . PHE A 1 274 ? 39.956 37.728 10.913 1.000 48.226 272 PHE A O 1
ATOM 2033 N N . VAL A 1 275 ? 38.073 38.442 9.925 1.000 48.148 273 VAL A N 1
ATOM 2034 C CA . VAL A 1 275 ? 37.282 37.317 10.407 1.000 50.487 273 VAL A CA 1
ATOM 2035 C C . VAL A 1 275 ? 37.373 36.111 9.469 1.000 54.048 273 VAL A C 1
ATOM 2036 O O . VAL A 1 275 ? 36.762 35.081 9.750 1.000 52.495 273 VAL A O 1
ATOM 2040 N N . LYS A 1 276 ? 38.139 36.222 8.370 1.000 56.695 274 LYS A N 1
ATOM 2041 C CA . LYS A 1 276 ? 38.109 35.223 7.311 1.000 57.303 274 LYS A CA 1
ATOM 2042 C C . LYS A 1 276 ? 38.620 33.867 7.802 1.000 57.444 274 LYS A C 1
ATOM 2043 O O . LYS A 1 276 ? 38.315 32.850 7.190 1.000 61.201 274 LYS A O 1
ATOM 2049 N N . THR A 1 277 ? 39.376 33.849 8.907 1.000 59.919 275 THR A N 1
ATOM 2050 C CA . THR A 1 277 ? 39.970 32.622 9.425 1.000 60.552 275 THR A CA 1
ATOM 2051 C C . THR A 1 277 ? 38.996 31.814 10.290 1.000 59.572 275 THR A C 1
ATOM 2052 O O . THR A 1 277 ? 39.358 30.724 10.727 1.000 59.473 275 THR A O 1
ATOM 2056 N N . ASP A 1 278 ? 37.785 32.319 10.568 1.000 56.550 276 ASP A N 1
ATOM 2057 C CA . ASP A 1 278 ? 36.928 31.647 11.536 1.000 55.706 276 ASP A CA 1
ATOM 2058 C C . ASP A 1 278 ? 35.454 31.775 11.160 1.000 54.699 276 ASP A C 1
ATOM 2059 O O . ASP A 1 278 ? 34.923 32.881 11.073 1.000 52.191 276 ASP A O 1
ATOM 2064 N N . THR A 1 279 ? 34.792 30.621 11.020 1.000 53.960 277 THR A N 1
ATOM 2065 C CA . THR A 1 279 ? 33.402 30.551 10.598 1.000 57.604 277 THR A CA 1
ATOM 2066 C C . THR A 1 279 ? 32.505 31.296 11.585 1.000 57.182 277 THR A C 1
ATOM 2067 O O . THR A 1 279 ? 31.673 32.099 11.174 1.000 56.078 277 THR A O 1
ATOM 2071 N N . GLN A 1 280 ? 32.662 30.995 12.882 1.000 58.085 278 GLN A N 1
ATOM 2072 C CA . GLN A 1 280 ? 31.800 31.555 13.912 1.000 56.690 278 GLN A CA 1
ATOM 2073 C C . GLN A 1 280 ? 31.940 33.077 13.938 1.000 54.220 278 GLN A C 1
ATOM 2074 O O . GLN A 1 280 ? 30.939 33.787 13.932 1.000 54.503 278 GLN A O 1
ATOM 2080 N N . ALA A 1 281 ? 33.185 33.566 13.977 1.000 52.094 279 ALA A N 1
ATOM 2081 C CA . ALA A 1 281 ? 33.461 34.996 13.974 1.000 51.611 279 ALA A CA 1
ATOM 2082 C C . ALA A 1 281 ? 32.860 35.660 12.735 1.000 51.538 279 ALA A C 1
ATOM 2083 O O . ALA A 1 281 ? 32.264 36.734 12.828 1.000 49.047 279 ALA A O 1
ATOM 2085 N N . LYS A 1 282 ? 33.018 35.008 11.576 1.000 50.278 280 LYS A N 1
ATOM 2086 C CA . LYS A 1 282 ? 32.523 35.538 10.318 1.000 52.720 280 LYS A CA 1
ATOM 2087 C C . LYS A 1 282 ? 30.996 35.609 10.350 1.000 50.617 280 LYS A C 1
ATOM 2088 O O . LYS A 1 282 ? 30.419 36.582 9.870 1.000 49.539 280 LYS A O 1
ATOM 2094 N N . ASP A 1 283 ? 30.353 34.585 10.928 1.000 50.496 281 ASP A N 1
ATOM 2095 C CA . ASP A 1 283 ? 28.900 34.524 10.996 1.000 51.375 281 ASP A CA 1
ATOM 2096 C C . ASP A 1 283 ? 28.337 35.681 11.823 1.000 48.131 281 ASP A C 1
ATOM 2097 O O . ASP A 1 283 ? 27.295 36.239 11.477 1.000 47.416 281 ASP A O 1
ATOM 2102 N N . VAL A 1 284 ? 29.011 36.028 12.926 1.000 46.321 282 VAL A N 1
ATOM 2103 C CA . VAL A 1 284 ? 28.581 37.146 13.752 1.000 45.589 282 VAL A CA 1
ATOM 2104 C C . VAL A 1 284 ? 28.595 38.424 12.912 1.000 44.778 282 VAL A C 1
ATOM 2105 O O . VAL A 1 284 ? 27.628 39.182 12.918 1.000 42.391 282 VAL A O 1
ATOM 2109 N N . PHE A 1 285 ? 29.701 38.652 12.192 1.000 47.253 283 PHE A N 1
ATOM 2110 C CA . PHE A 1 285 ? 29.851 39.810 11.321 1.000 44.423 283 PHE A CA 1
ATOM 2111 C C . PHE A 1 285 ? 28.700 39.866 10.319 1.000 43.264 283 PHE A C 1
ATOM 2112 O O . PHE A 1 285 ? 28.067 40.904 10.156 1.000 41.004 283 PHE A O 1
ATOM 2120 N N . LEU A 1 286 ? 28.434 38.743 9.651 1.000 44.584 284 LEU A N 1
ATOM 2121 C CA . LEU A 1 286 ? 27.372 38.673 8.661 1.000 48.381 284 LEU A CA 1
ATOM 2122 C C . LEU A 1 286 ? 26.003 38.944 9.286 1.000 46.883 284 LEU A C 1
ATOM 2123 O O . LEU A 1 286 ? 25.164 39.592 8.669 1.000 47.894 284 LEU A O 1
ATOM 2128 N N . ASN A 1 287 ? 25.772 38.442 10.503 1.000 48.165 285 ASN A N 1
ATOM 2129 C CA . ASN A 1 287 ? 24.535 38.723 11.216 1.000 47.038 285 ASN A CA 1
ATOM 2130 C C . ASN A 1 287 ? 24.369 40.229 11.402 1.000 43.476 285 ASN A C 1
ATOM 2131 O O . ASN A 1 287 ? 23.288 40.764 11.171 1.000 42.371 285 ASN A O 1
ATOM 2136 N N . ASN A 1 288 ? 25.443 40.895 11.844 1.000 41.873 286 ASN A N 1
ATOM 2137 C CA . ASN A 1 288 ? 25.435 42.335 12.044 1.000 40.697 286 ASN A CA 1
ATOM 2138 C C . ASN A 1 288 ? 25.045 43.030 10.739 1.000 41.813 286 ASN A C 1
ATOM 2139 O O . ASN A 1 288 ? 24.195 43.922 10.731 1.000 40.140 286 ASN A O 1
ATOM 2144 N N . LEU A 1 289 ? 25.658 42.608 9.623 1.000 42.583 287 LEU A N 1
ATOM 2145 C CA . LEU A 1 289 ? 25.416 43.244 8.332 1.000 42.688 287 LEU A CA 1
ATOM 2146 C C . LEU A 1 289 ? 23.959 43.061 7.907 1.000 42.662 287 LEU A C 1
ATOM 2147 O O . LEU A 1 289 ? 23.359 43.992 7.373 1.000 42.826 287 LEU A O 1
ATOM 2152 N N . ARG A 1 290 ? 23.380 41.882 8.183 1.000 42.878 288 ARG A N 1
ATOM 2153 C CA . ARG A 1 290 ? 21.974 41.626 7.896 1.000 43.765 288 ARG A CA 1
ATOM 2154 C C . ARG A 1 290 ? 21.064 42.609 8.627 1.000 44.047 288 ARG A C 1
ATOM 2155 O O . ARG A 1 290 ? 20.087 43.073 8.047 1.000 47.178 288 ARG A O 1
ATOM 2163 N N . PHE A 1 291 ? 21.366 42.900 9.903 1.000 44.346 289 PHE A N 1
ATOM 2164 C CA . PHE A 1 291 ? 20.551 43.792 10.713 1.000 43.842 289 PHE A CA 1
ATOM 2165 C C . PHE A 1 291 ? 20.688 45.237 10.242 1.000 43.608 289 PHE A C 1
ATOM 2166 O O . PHE A 1 291 ? 19.692 45.960 10.141 1.000 43.519 289 PHE A O 1
ATOM 2174 N N . LEU A 1 292 ? 21.937 45.662 10.024 1.000 42.337 290 LEU A N 1
ATOM 2175 C CA . LEU A 1 292 ? 22.223 47.010 9.563 1.000 44.445 290 LEU A CA 1
ATOM 2176 C C . LEU A 1 292 ? 21.610 47.269 8.184 1.000 45.277 290 LEU A C 1
ATOM 2177 O O . LEU A 1 292 ? 21.106 48.357 7.944 1.000 45.871 290 LEU A O 1
ATOM 2182 N N . SER A 1 293 ? 21.665 46.276 7.287 1.000 46.654 291 SER A N 1
ATOM 2183 C CA . SER A 1 293 ? 21.274 46.468 5.893 1.000 47.051 291 SER A CA 1
ATOM 2184 C C . SER A 1 293 ? 19.798 46.147 5.663 1.000 51.875 291 SER A C 1
ATOM 2185 O O . SER A 1 293 ? 19.264 46.465 4.604 1.000 53.390 291 SER A O 1
ATOM 2188 N N . LYS A 1 294 ? 19.153 45.480 6.632 1.000 55.861 292 LYS A N 1
ATOM 2189 C CA . LYS A 1 294 ? 17.788 44.995 6.471 1.000 59.931 292 LYS A CA 1
ATOM 2190 C C . LYS A 1 294 ? 17.685 44.002 5.310 1.000 59.454 292 LYS A C 1
ATOM 2191 O O . LYS A 1 294 ? 16.603 43.813 4.764 1.000 62.355 292 LYS A O 1
ATOM 2197 N N . ASN A 1 295 ? 18.794 43.346 4.951 1.000 56.208 293 ASN A N 1
ATOM 2198 C CA . ASN A 1 295 ? 18.805 42.402 3.848 1.000 55.967 293 ASN A CA 1
ATOM 2199 C C . ASN A 1 295 ? 19.296 41.053 4.365 1.000 54.268 293 ASN A C 1
ATOM 2200 O O . ASN A 1 295 ? 20.474 40.899 4.667 1.000 54.902 293 ASN A O 1
ATOM 2205 N N . GLU A 1 296 ? 18.389 40.071 4.440 1.000 56.607 294 GLU A N 1
ATOM 2206 C CA . GLU A 1 296 ? 18.727 38.727 4.890 1.000 60.998 294 GLU A CA 1
ATOM 2207 C C . GLU A 1 296 ? 19.780 38.111 3.965 1.000 62.490 294 GLU A C 1
ATOM 2208 O O . GLU A 1 296 ? 20.561 37.266 4.403 1.000 58.287 294 GLU A O 1
ATOM 2214 N N . ASN A 1 297 ? 19.810 38.553 2.697 1.000 64.243 295 ASN A N 1
ATOM 2215 C CA . ASN A 1 297 ? 20.655 37.941 1.684 1.000 67.320 295 ASN A CA 1
ATOM 2216 C C . ASN A 1 297 ? 21.925 38.751 1.416 1.000 62.802 295 ASN A C 1
ATOM 2217 O O . ASN A 1 297 ? 22.570 38.530 0.395 1.000 60.973 295 ASN A O 1
ATOM 2222 N N . ILE A 1 298 ? 22.305 39.669 2.316 1.000 58.314 296 ILE A N 1
ATOM 2223 C CA . ILE A 1 298 ? 23.507 40.467 2.108 1.000 54.987 296 ILE A CA 1
ATOM 2224 C C . ILE A 1 298 ? 24.715 39.539 1.988 1.000 56.114 296 ILE A C 1
ATOM 2225 O O . ILE A 1 298 ? 24.809 38.539 2.697 1.000 54.341 296 ILE A O 1
ATOM 2230 N N . LYS A 1 299 ? 25.626 39.887 1.067 1.000 57.927 297 LYS A N 1
ATOM 2231 C CA . LYS A 1 299 ? 26.844 39.132 0.812 1.000 58.330 297 LYS A CA 1
ATOM 2232 C C . LYS A 1 299 ? 28.043 40.078 0.837 1.000 52.849 297 LYS A C 1
ATOM 2233 O O . LYS A 1 299 ? 27.890 41.275 0.598 1.000 53.211 297 LYS A O 1
ATOM 2239 N N . ILE A 1 300 ? 29.234 39.523 1.095 1.000 48.995 298 ILE A N 1
ATOM 2240 C CA . ILE A 1 300 ? 30.480 40.277 1.039 1.000 52.202 298 ILE A CA 1
ATOM 2241 C C . ILE A 1 300 ? 31.526 39.506 0.225 1.000 51.724 298 ILE A C 1
ATOM 2242 O O . ILE A 1 300 ? 32.729 39.685 0.417 1.000 47.590 298 ILE A O 1
ATOM 2247 N N . ASP A 1 301 ? 31.059 38.659 -0.703 1.000 55.054 299 ASP A N 1
ATOM 2248 C CA . ASP A 1 301 ? 31.938 37.795 -1.478 1.000 56.727 299 ASP A CA 1
ATOM 2249 C C . ASP A 1 301 ? 32.810 38.642 -2.405 1.000 51.563 299 ASP A C 1
ATOM 2250 O O . ASP A 1 301 ? 34.013 38.422 -2.475 1.000 52.572 299 ASP A O 1
ATOM 2255 N N . THR A 1 302 ? 32.208 39.619 -3.089 1.000 51.048 300 THR A N 1
ATOM 2256 C CA . THR A 1 302 ? 32.946 40.462 -4.021 1.000 52.404 300 THR A CA 1
ATOM 2257 C C . THR A 1 302 ? 32.882 41.914 -3.562 1.000 52.876 300 THR A C 1
ATOM 2258 O O . THR A 1 302 ? 32.040 42.269 -2.742 1.000 51.466 300 THR A O 1
ATOM 2262 N N . ILE A 1 303 ? 33.752 42.746 -4.154 1.000 52.995 301 ILE A N 1
ATOM 2263 C CA . ILE A 1 303 ? 33.733 44.187 -3.939 1.000 53.114 301 ILE A CA 1
ATOM 2264 C C . ILE A 1 303 ? 32.328 44.711 -4.231 1.000 54.436 301 ILE A C 1
ATOM 2265 O O . ILE A 1 303 ? 31.817 45.556 -3.502 1.000 51.844 301 ILE A O 1
ATOM 2270 N N . GLU A 1 304 ? 31.716 44.221 -5.319 1.000 54.279 302 GLU A N 1
ATOM 2271 C CA . GLU A 1 304 ? 30.404 44.696 -5.737 1.000 54.463 302 GLU A CA 1
ATOM 2272 C C . GLU A 1 304 ? 29.360 44.394 -4.661 1.000 49.180 302 GLU A C 1
ATOM 2273 O O . GLU A 1 304 ? 28.504 45.231 -4.395 1.000 47.074 302 GLU A O 1
ATOM 2279 N N . ASP A 1 305 ? 29.405 43.180 -4.097 1.000 50.179 303 ASP A N 1
ATOM 2280 C CA . ASP A 1 305 ? 28.489 42.788 -3.035 1.000 51.846 303 ASP A CA 1
ATOM 2281 C C . ASP A 1 305 ? 28.614 43.747 -1.851 1.000 51.079 303 ASP A C 1
ATOM 2282 O O . ASP A 1 305 ? 27.607 44.189 -1.302 1.000 53.513 303 ASP A O 1
ATOM 2287 N N . ILE A 1 306 ? 29.861 44.061 -1.475 1.000 50.594 304 ILE A N 1
ATOM 2288 C CA . ILE A 1 306 ? 30.153 44.955 -0.362 1.000 49.410 304 ILE A CA 1
ATOM 2289 C C . ILE A 1 306 ? 29.598 46.350 -0.647 1.000 50.154 304 ILE A C 1
ATOM 2290 O O . ILE A 1 306 ? 28.958 46.946 0.217 1.000 46.883 304 ILE A O 1
ATOM 2295 N N . VAL A 1 307 ? 29.859 46.878 -1.852 1.000 47.151 305 VAL A N 1
ATOM 2296 C CA . VAL A 1 307 ? 29.412 48.215 -2.206 1.000 47.250 305 VAL A CA 1
ATOM 2297 C C . VAL A 1 307 ? 27.885 48.280 -2.152 1.000 47.335 305 VAL A C 1
ATOM 2298 O O . VAL A 1 307 ? 27.321 49.271 -1.694 1.000 50.816 305 VAL A O 1
ATOM 2302 N N . ASN A 1 308 ? 27.221 47.236 -2.660 1.000 47.394 306 ASN A N 1
ATOM 2303 C CA . ASN A 1 308 ? 25.769 47.181 -2.686 1.000 48.901 306 ASN A CA 1
ATOM 2304 C C . ASN A 1 308 ? 25.229 47.032 -1.263 1.000 48.727 306 ASN A C 1
ATOM 2305 O O . ASN A 1 308 ? 24.265 47.694 -0.898 1.000 46.679 306 ASN A O 1
ATOM 2310 N N . GLY A 1 309 ? 25.841 46.136 -0.483 1.000 48.637 307 GLY A N 1
ATOM 2311 C CA . GLY A 1 309 ? 25.432 45.889 0.892 1.000 49.369 307 GLY A CA 1
ATOM 2312 C C . GLY A 1 309 ? 25.520 47.148 1.754 1.000 49.130 307 GLY A C 1
ATOM 2313 O O . GLY A 1 309 ? 24.576 47.470 2.472 1.000 49.093 307 GLY A O 1
ATOM 2314 N N . THR A 1 310 ? 26.655 47.859 1.667 1.000 47.624 308 THR A N 1
ATOM 2315 C CA . THR A 1 310 ? 26.899 49.020 2.508 1.000 46.848 308 THR A CA 1
ATOM 2316 C C . THR A 1 310 ? 26.038 50.201 2.075 1.000 47.643 308 THR A C 1
ATOM 2317 O O . THR A 1 310 ? 25.809 51.111 2.871 1.000 45.437 308 THR A O 1
ATOM 2321 N N . LEU A 1 311 ? 25.583 50.200 0.816 1.000 47.338 309 LEU A N 1
ATOM 2322 C CA . LEU A 1 311 ? 24.622 51.189 0.355 1.000 47.630 309 LEU A CA 1
ATOM 2323 C C . LEU A 1 311 ? 23.326 51.041 1.145 1.000 46.903 309 LEU A C 1
ATOM 2324 O O . LEU A 1 311 ? 22.743 52.035 1.571 1.000 48.026 309 LEU A O 1
ATOM 2329 N N . LYS A 1 312 ? 22.862 49.798 1.301 1.000 48.244 310 LYS A N 1
ATOM 2330 C CA . LYS A 1 312 ? 21.650 49.532 2.064 1.000 51.944 310 LYS A CA 1
ATOM 2331 C C . LYS A 1 312 ? 21.841 49.942 3.528 1.000 49.585 310 LYS A C 1
ATOM 2332 O O . LYS A 1 312 ? 20.916 50.461 4.158 1.000 49.453 310 LYS A O 1
ATOM 2338 N N . ILE A 1 313 ? 23.051 49.718 4.058 1.000 47.638 311 ILE A N 1
ATOM 2339 C CA . ILE A 1 313 ? 23.374 50.092 5.431 1.000 45.889 311 ILE A CA 1
ATOM 2340 C C . ILE A 1 313 ? 23.292 51.609 5.590 1.000 47.955 311 ILE A C 1
ATOM 2341 O O . ILE A 1 313 ? 22.667 52.084 6.540 1.000 47.545 311 ILE A O 1
ATOM 2346 N N . LYS A 1 314 ? 23.919 52.358 4.668 1.000 48.132 312 LYS A N 1
ATOM 2347 C CA . LYS A 1 314 ? 23.884 53.814 4.716 1.000 49.868 312 LYS A CA 1
ATOM 2348 C C . LYS A 1 314 ? 22.437 54.293 4.697 1.000 49.248 312 LYS A C 1
ATOM 2349 O O . LYS A 1 314 ? 22.048 55.144 5.485 1.000 52.516 312 LYS A O 1
ATOM 2355 N N . ASN A 1 315 ? 21.646 53.759 3.764 1.000 50.578 313 ASN A N 1
ATOM 2356 C CA . ASN A 1 315 ? 20.270 54.192 3.606 1.000 52.469 313 ASN A CA 1
ATOM 2357 C C . ASN A 1 315 ? 19.499 53.932 4.901 1.000 53.101 313 ASN A C 1
ATOM 2358 O O . ASN A 1 315 ? 18.718 54.777 5.326 1.000 52.761 313 ASN A O 1
ATOM 2363 N N . ASN A 1 316 ? 19.747 52.772 5.523 1.000 52.462 314 ASN A N 1
ATOM 2364 C CA . ASN A 1 316 ? 18.945 52.302 6.641 1.000 52.729 314 ASN A CA 1
ATOM 2365 C C . ASN A 1 316 ? 19.212 53.152 7.884 1.000 52.033 314 ASN A C 1
ATOM 2366 O O . ASN A 1 316 ? 18.272 53.472 8.610 1.000 53.968 314 ASN A O 1
ATOM 2371 N N . ILE A 1 317 ? 20.480 53.527 8.118 1.000 49.073 315 ILE A N 1
ATOM 2372 C CA . ILE A 1 317 ? 20.858 54.250 9.327 1.000 48.016 315 ILE A CA 1
ATOM 2373 C C . ILE A 1 317 ? 20.860 55.760 9.091 1.000 49.319 315 ILE A C 1
ATOM 2374 O O . ILE A 1 317 ? 21.094 56.516 10.035 1.000 46.286 315 ILE A O 1
ATOM 2379 N N . SER A 1 318 ? 20.618 56.203 7.847 1.000 49.726 316 SER A N 1
ATOM 2380 C CA . SER A 1 318 ? 20.643 57.625 7.526 1.000 48.648 316 SER A CA 1
ATOM 2381 C C . SER A 1 318 ? 19.442 58.348 8.129 1.000 46.633 316 SER A C 1
ATOM 2382 O O . SER A 1 318 ? 19.467 59.569 8.258 1.000 46.593 316 SER A O 1
ATOM 2385 N N . ASN A 1 319 ? 18.374 57.611 8.461 1.000 49.264 317 ASN A N 1
ATOM 2386 C CA . ASN A 1 319 ? 17.197 58.224 9.059 1.000 52.628 317 ASN A CA 1
ATOM 2387 C C . ASN A 1 319 ? 17.220 58.102 10.590 1.000 51.410 317 ASN A C 1
ATOM 2388 O O . ASN A 1 319 ? 16.297 58.582 11.253 1.000 52.331 317 ASN A O 1
ATOM 2393 N N . LEU A 1 320 ? 18.257 57.483 11.176 1.000 48.676 318 LEU A N 1
ATOM 2394 C CA . LEU A 1 320 ? 18.344 57.406 12.633 1.000 46.145 318 LEU A CA 1
ATOM 2395 C C . LEU A 1 320 ? 19.102 58.621 13.158 1.000 45.811 318 LEU A C 1
ATOM 2396 O O . LEU A 1 320 ? 20.266 58.521 13.535 1.000 46.531 318 LEU A O 1
ATOM 2401 N N . THR A 1 321 ? 18.424 59.775 13.158 1.000 46.088 319 THR A N 1
ATOM 2402 C CA . THR A 1 321 ? 19.022 61.036 13.562 1.000 45.966 319 THR A CA 1
ATOM 2403 C C . THR A 1 321 ? 18.062 61.716 14.523 1.000 45.578 319 THR A C 1
ATOM 2404 O O . THR A 1 321 ? 16.855 61.488 14.457 1.000 44.838 319 THR A O 1
ATOM 2408 N N . GLU A 1 322 ? 18.611 62.606 15.351 1.000 46.264 320 GLU A N 1
ATOM 2409 C CA . GLU A 1 322 ? 17.817 63.299 16.350 1.000 47.640 320 GLU A CA 1
ATOM 2410 C C . GLU A 1 322 ? 16.747 64.149 15.660 1.000 49.662 320 GLU A C 1
ATOM 2411 O O . GLU A 1 322 ? 15.625 64.239 16.152 1.000 47.923 320 GLU A O 1
ATOM 2417 N N . CYS A 1 323 ? 17.097 64.746 14.510 1.000 53.194 321 CYS A N 1
ATOM 2418 C CA . CYS A 1 323 ? 16.179 65.586 13.749 1.000 53.601 321 CYS A CA 1
ATOM 2419 C C . CYS A 1 323 ? 15.048 64.757 13.138 1.000 53.432 321 CYS A C 1
ATOM 2420 O O . CYS A 1 323 ? 13.902 65.198 13.135 1.000 55.090 321 CYS A O 1
ATOM 2423 N N . GLU A 1 324 ? 15.366 63.567 12.613 1.000 52.050 322 GLU A N 1
ATOM 2424 C CA . GLU A 1 324 ? 14.350 62.694 12.046 1.000 51.790 322 GLU A CA 1
ATOM 2425 C C . GLU A 1 324 ? 13.373 62.251 13.124 1.000 51.077 322 GLU A C 1
ATOM 2426 O O . GLU A 1 324 ? 12.165 62.269 12.903 1.000 51.681 322 GLU A O 1
ATOM 2432 N N . PHE A 1 325 ? 13.908 61.830 14.276 1.000 49.282 323 PHE A N 1
ATOM 2433 C CA . PHE A 1 325 ? 13.083 61.420 15.400 1.000 47.377 323 PHE A CA 1
ATOM 2434 C C . PHE A 1 325 ? 12.161 62.569 15.808 1.000 45.917 323 PHE A C 1
ATOM 2435 O O . PHE A 1 325 ? 10.964 62.361 15.994 1.000 44.789 323 PHE A O 1
ATOM 2443 N N . CYS A 1 326 ? 12.733 63.771 15.962 1.000 46.854 324 CYS A N 1
ATOM 2444 C CA . CYS A 1 326 ? 11.970 64.955 16.331 1.000 50.057 324 CYS A CA 1
ATOM 2445 C C . CYS A 1 326 ? 10.830 65.182 15.339 1.000 52.919 324 CYS A C 1
ATOM 2446 O O . CYS A 1 326 ? 9.682 65.352 15.741 1.000 54.715 324 CYS A O 1
ATOM 2449 N N . LYS A 1 327 ? 11.150 65.168 14.040 1.000 56.679 325 LYS A N 1
ATOM 2450 C CA . LYS A 1 327 ? 10.150 65.331 12.994 1.000 59.194 325 LYS A CA 1
ATOM 2451 C C . LYS A 1 327 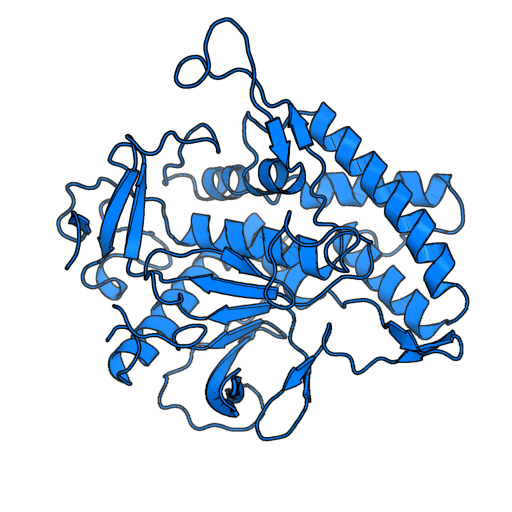? 9.000 64.349 13.216 1.000 58.094 325 LYS A C 1
ATOM 2452 O O . LYS A 1 327 ? 7.831 64.728 13.171 1.000 54.619 325 LYS A O 1
ATOM 2458 N N . GLU A 1 328 ? 9.338 63.088 13.500 1.000 55.511 326 GLU A N 1
ATOM 2459 C CA . GLU A 1 328 ? 8.335 62.044 13.625 1.000 55.887 326 GLU A CA 1
ATOM 2460 C C . GLU A 1 328 ? 7.429 62.297 14.832 1.000 55.464 326 GLU A C 1
ATOM 2461 O O . GLU A 1 328 ? 6.247 61.957 14.790 1.000 58.051 326 GLU A O 1
ATOM 2467 N N . ILE A 1 329 ? 7.981 62.861 15.915 1.000 53.582 327 ILE A N 1
ATOM 2468 C CA . ILE A 1 329 ? 7.188 63.162 17.099 1.000 53.382 327 ILE A CA 1
ATOM 2469 C C . ILE A 1 329 ? 6.180 64.262 16.759 1.000 54.490 327 ILE A C 1
ATOM 2470 O O . ILE A 1 329 ? 5.035 64.204 17.203 1.000 52.473 327 ILE A O 1
ATOM 2475 N N . GLY A 1 330 ? 6.632 65.284 16.021 1.000 55.778 328 GLY A N 1
ATOM 2476 C CA . GLY A 1 330 ? 5.734 66.234 15.383 1.000 56.558 328 GLY A CA 1
ATOM 2477 C C . GLY A 1 330 ? 5.513 67.498 16.210 1.000 59.238 328 GLY A C 1
ATOM 2478 O O . GLY A 1 330 ? 5.443 68.589 15.647 1.000 57.936 328 GLY A O 1
ATOM 2479 N N . ASP A 1 331 ? 5.410 67.358 17.538 1.000 60.340 329 ASP A N 1
ATOM 2480 C CA . ASP A 1 331 ? 4.968 68.456 18.385 1.000 60.230 329 ASP A CA 1
ATOM 2481 C C . ASP A 1 331 ? 6.045 68.832 19.406 1.000 58.476 329 ASP A C 1
ATOM 2482 O O . ASP A 1 331 ? 5.714 69.311 20.485 1.000 59.284 329 ASP A O 1
ATOM 2487 N N . VAL A 1 332 ? 7.326 68.637 19.062 1.000 56.850 330 VAL A N 1
ATOM 2488 C CA . VAL A 1 332 ? 8.419 69.033 19.938 1.000 57.555 330 VAL A CA 1
ATOM 2489 C C . VAL A 1 332 ? 9.423 69.846 19.130 1.000 54.831 330 VAL A C 1
ATOM 2490 O O . VAL A 1 332 ? 9.507 69.695 17.915 1.000 55.061 330 VAL A O 1
ATOM 2494 N N . ARG A 1 333 ? 10.189 70.688 19.832 1.000 55.558 331 ARG A N 1
ATOM 2495 C CA . ARG A 1 333 ? 11.128 71.602 19.201 1.000 58.695 331 ARG A CA 1
ATOM 2496 C C . ARG A 1 333 ? 12.562 71.125 19.419 1.000 57.326 331 ARG A C 1
ATOM 2497 O O . ARG A 1 333 ? 12.904 70.609 20.483 1.000 52.954 331 ARG A O 1
ATOM 2505 N N . ILE A 1 334 ? 13.381 71.327 18.382 1.000 58.798 332 ILE A N 1
ATOM 2506 C CA . ILE A 1 334 ? 14.807 71.049 18.391 1.000 59.718 332 ILE A CA 1
ATOM 2507 C C . ILE A 1 334 ? 15.517 72.283 17.834 1.000 64.898 332 ILE A C 1
ATOM 2508 O O . ILE A 1 334 ? 14.958 72.990 17.000 1.000 66.258 332 ILE A O 1
ATOM 2513 N N . ARG A 1 335 ? 16.747 72.537 18.292 1.000 69.151 333 ARG A N 1
ATOM 2514 C CA . ARG A 1 335 ? 17.551 73.625 17.755 1.000 74.277 333 ARG A CA 1
ATOM 2515 C C . ARG A 1 335 ? 17.919 73.307 16.304 1.000 78.392 333 ARG A C 1
ATOM 2516 O O . ARG A 1 335 ? 17.913 72.145 15.901 1.000 78.598 333 ARG A O 1
ATOM 2524 N N . THR A 1 336 ? 18.251 74.346 15.526 1.000 86.236 334 THR A N 1
ATOM 2525 C CA . THR A 1 336 ? 18.408 74.210 14.083 1.000 90.622 334 THR A CA 1
ATOM 2526 C C . THR A 1 336 ? 19.740 73.535 13.757 1.000 93.899 334 THR A C 1
ATOM 2527 O O . THR A 1 336 ? 19.785 72.653 12.900 1.000 97.423 334 THR A O 1
ATOM 2531 N N . ARG A 1 337 ? 20.816 73.963 14.433 1.000 94.899 335 ARG A N 1
ATOM 2532 C CA . ARG A 1 337 ? 22.155 73.460 14.163 1.000 93.195 335 ARG A CA 1
ATOM 2533 C C . ARG A 1 337 ? 22.718 72.762 15.398 1.000 94.294 335 ARG A C 1
ATOM 2534 O O . ARG A 1 337 ? 22.417 73.142 16.529 1.000 88.065 335 ARG A O 1
ATOM 2542 N N . TYR A 1 338 ? 23.559 71.747 15.157 1.000 94.687 336 TYR A N 1
ATOM 2543 C CA . TYR A 1 338 ? 24.209 71.010 16.228 1.000 94.596 336 TYR A CA 1
ATOM 2544 C C . TYR A 1 338 ? 25.102 71.958 17.026 1.000 93.968 336 TYR A C 1
ATOM 2545 O O . TYR A 1 338 ? 25.121 71.909 18.254 1.000 88.558 336 TYR A O 1
ATOM 2554 N N . ALA A 1 339 ? 25.842 72.815 16.313 1.000 94.482 337 ALA A N 1
ATOM 2555 C CA . ALA A 1 339 ? 26.769 73.743 16.940 1.000 95.075 337 ALA A CA 1
ATOM 2556 C C . ALA A 1 339 ? 26.002 74.840 17.675 1.000 94.340 337 ALA A C 1
ATOM 2557 O O . ALA A 1 339 ? 25.146 75.505 17.092 1.000 90.292 337 ALA A O 1
ATOM 2559 N N . VAL A 1 340 ? 26.320 75.009 18.964 1.000 95.183 338 VAL A N 1
ATOM 2560 C CA . VAL A 1 340 ? 25.807 76.112 19.761 1.000 99.452 338 VAL A CA 1
ATOM 2561 C C . VAL A 1 340 ? 26.994 76.857 20.362 1.000 102.109 338 VAL A C 1
ATOM 2562 O O . VAL A 1 340 ? 28.002 76.247 20.712 1.000 100.779 338 VAL A O 1
ATOM 2566 N N . HIS A 1 341 ? 26.857 78.182 20.467 1.000 107.093 339 HIS A N 1
ATOM 2567 C CA . HIS A 1 341 ? 27.783 78.984 21.246 1.000 112.450 339 HIS A CA 1
ATOM 2568 C C . HIS A 1 341 ? 27.241 79.018 22.673 1.000 109.507 339 HIS A C 1
ATOM 2569 O O . HIS A 1 341 ? 26.032 79.117 22.875 1.000 104.058 339 HIS A O 1
ATOM 2576 N N . SER A 1 342 ? 28.150 78.941 23.652 1.000 110.251 340 SER A N 1
ATOM 2577 C CA . SER A 1 342 ? 27.797 78.632 25.030 1.000 109.410 340 SER A CA 1
ATOM 2578 C C . SER A 1 342 ? 27.094 79.800 25.727 1.000 108.662 340 SER A C 1
ATOM 2579 O O . SER A 1 342 ? 26.857 79.741 26.931 1.000 105.660 340 SER A O 1
ATOM 2582 N N . GLU A 1 343 ? 26.737 80.844 24.968 1.000 110.469 341 GLU A N 1
ATOM 2583 C CA . GLU A 1 343 ? 26.056 82.008 25.512 1.000 113.231 341 GLU A CA 1
ATOM 2584 C C . GLU A 1 343 ? 24.542 81.858 25.347 1.000 109.126 341 GLU A C 1
ATOM 2585 O O . GLU A 1 343 ? 23.787 82.723 25.786 1.000 111.052 341 GLU A O 1
ATOM 2591 N N . ASP A 1 344 ? 24.110 80.754 24.721 1.000 104.384 342 ASP A N 1
ATOM 2592 C CA . ASP A 1 344 ? 22.704 80.504 24.442 1.000 102.918 342 ASP A CA 1
ATOM 2593 C C . ASP A 1 344 ? 22.144 79.428 25.377 1.000 99.323 342 ASP A C 1
ATOM 2594 O O . ASP A 1 344 ? 20.963 79.096 25.290 1.000 100.122 342 ASP A O 1
ATOM 2599 N N . VAL A 1 345 ? 22.986 78.907 26.282 1.000 94.067 343 VAL A N 1
ATOM 2600 C CA . VAL A 1 345 ? 22.677 77.706 27.047 1.000 88.964 343 VAL A CA 1
ATOM 2601 C C . VAL A 1 345 ? 22.306 78.076 28.483 1.000 82.198 343 VAL A C 1
ATOM 2602 O O . VAL A 1 345 ? 23.006 78.858 29.118 1.000 81.694 343 VAL A O 1
ATOM 2606 N N . THR A 1 346 ? 21.220 77.470 28.990 1.000 79.309 344 THR A N 1
ATOM 2607 C CA . THR A 1 346 ? 20.743 77.701 30.347 1.000 76.526 344 THR A CA 1
ATOM 2608 C C . THR A 1 346 ? 20.412 76.366 31.017 1.000 75.878 344 THR A C 1
ATOM 2609 O O . THR A 1 346 ? 19.541 75.639 30.538 1.000 76.305 344 THR A O 1
ATOM 2613 N N . PRO A 1 347 ? 21.063 76.012 32.154 1.000 71.640 345 PRO A N 1
ATOM 2614 C CA . PRO A 1 347 ? 20.725 74.795 32.896 1.000 70.288 345 PRO A CA 1
ATOM 2615 C C . PRO A 1 347 ? 19.353 74.878 33.562 1.000 68.645 345 PRO A C 1
ATOM 2616 O O . PRO A 1 347 ? 18.921 75.961 33.956 1.000 70.945 345 PRO A O 1
ATOM 2620 N N . VAL A 1 348 ? 18.681 73.726 33.689 1.000 61.226 346 VAL A N 1
ATOM 2621 C CA . VAL A 1 348 ? 17.384 73.662 34.343 1.000 60.687 346 VAL A CA 1
ATOM 2622 C C . VAL A 1 348 ? 17.295 72.365 35.136 1.000 58.702 346 VAL A C 1
ATOM 2623 O O . VAL A 1 348 ? 17.980 71.389 34.834 1.000 59.545 346 VAL A O 1
ATOM 2627 N N . GLU A 1 349 ? 16.429 72.393 36.150 1.000 57.912 347 GLU A N 1
ATOM 2628 C CA . GLU A 1 349 ? 16.014 71.207 36.873 1.000 57.354 347 GLU A CA 1
ATOM 2629 C C . GLU A 1 349 ? 14.526 71.009 36.609 1.000 57.610 347 GLU A C 1
ATOM 2630 O O . GLU A 1 349 ? 13.761 71.973 36.637 1.000 56.290 347 GLU A O 1
ATOM 2636 N N . VAL A 1 350 ? 14.138 69.757 36.347 1.000 55.312 348 VAL A N 1
ATOM 2637 C CA . VAL A 1 350 ? 12.747 69.419 36.098 1.000 55.377 348 VAL A CA 1
ATOM 2638 C C . VAL A 1 350 ? 12.091 69.100 37.438 1.000 55.701 348 VAL A C 1
ATOM 2639 O O . VAL A 1 350 ? 12.562 68.237 38.172 1.000 55.981 348 VAL A O 1
ATOM 2643 N N . VAL A 1 351 ? 10.991 69.799 37.737 1.000 57.669 349 VAL A N 1
ATOM 2644 C CA . VAL A 1 351 ? 10.240 69.578 38.959 1.000 57.142 349 VAL A CA 1
ATOM 2645 C C . VAL A 1 351 ? 9.221 68.475 38.696 1.000 55.936 349 VAL A C 1
ATOM 2646 O O . VAL A 1 351 ? 8.512 68.517 37.695 1.000 57.420 349 VAL A O 1
ATOM 2650 N N . ASP A 1 352 ? 9.159 67.502 39.610 1.000 54.417 350 ASP A N 1
ATOM 2651 C CA . ASP A 1 352 ? 8.151 66.454 39.582 1.000 55.229 350 ASP A CA 1
ATOM 2652 C C . ASP A 1 352 ? 8.024 65.900 38.162 1.000 54.015 350 ASP A C 1
ATOM 2653 O O . ASP A 1 352 ? 6.955 65.938 37.552 1.000 51.360 350 ASP A O 1
ATOM 2658 N N . PHE A 1 353 ? 9.143 65.373 37.660 1.000 49.239 351 PHE A N 1
ATOM 2659 C CA . PHE A 1 353 ? 9.241 64.863 36.306 1.000 49.123 351 PHE A CA 1
ATOM 2660 C C . PHE A 1 353 ? 8.065 63.942 35.997 1.000 50.132 351 PHE A C 1
ATOM 2661 O O . PHE A 1 353 ? 7.472 64.040 34.926 1.000 48.830 351 PHE A O 1
ATOM 2669 N N . LYS A 1 354 ? 7.733 63.053 36.937 1.000 50.865 352 LYS A N 1
ATOM 2670 C CA . LYS A 1 354 ? 6.795 61.973 36.668 1.000 54.373 352 LYS A CA 1
ATOM 2671 C C . LYS A 1 354 ? 5.393 62.497 36.350 1.000 55.588 352 LYS A C 1
ATOM 2672 O O . LYS A 1 354 ? 4.634 61.808 35.672 1.000 55.074 352 LYS A O 1
ATOM 2678 N N . ASN A 1 355 ? 5.043 63.687 36.861 1.000 54.415 353 ASN A N 1
ATOM 2679 C CA . ASN A 1 355 ? 3.732 64.268 36.609 1.000 58.306 353 ASN A CA 1
ATOM 2680 C C . ASN A 1 355 ? 3.777 65.308 35.489 1.000 58.039 353 ASN A C 1
ATOM 2681 O O . ASN A 1 355 ? 2.729 65.654 34.946 1.000 61.763 353 ASN A O 1
ATOM 2686 N N . ASN A 1 356 ? 4.976 65.801 35.146 1.000 54.518 354 ASN A N 1
ATOM 2687 C CA . ASN A 1 356 ? 5.120 66.893 34.193 1.000 54.257 354 ASN A CA 1
ATOM 2688 C C . ASN A 1 356 ? 5.644 66.413 32.837 1.000 52.944 354 ASN A C 1
ATOM 2689 O O . ASN A 1 356 ? 5.626 67.175 31.871 1.000 53.184 354 ASN A O 1
ATOM 2694 N N . TYR A 1 357 ? 6.118 65.162 32.761 1.000 51.836 355 TYR A N 1
ATOM 2695 C CA . TYR A 1 357 ? 6.609 64.601 31.510 1.000 49.766 355 TYR A CA 1
ATOM 2696 C C . TYR A 1 357 ? 6.002 63.213 31.345 1.000 51.157 355 TYR A C 1
ATOM 2697 O O . TYR A 1 357 ? 6.219 62.340 32.183 1.000 51.527 355 TYR A O 1
ATOM 2706 N N . LYS A 1 358 ? 5.264 63.017 30.247 1.000 52.375 356 LYS A N 1
ATOM 2707 C CA . LYS A 1 358 ? 4.417 61.848 30.101 1.000 54.279 356 LYS A CA 1
ATOM 2708 C C . LYS A 1 358 ? 4.769 61.079 28.833 1.000 53.408 356 LYS A C 1
ATOM 2709 O O . LYS A 1 358 ? 5.207 61.655 27.838 1.000 50.039 356 LYS A O 1
ATOM 2715 N N . LEU A 1 359 ? 4.529 59.766 28.908 1.000 55.509 357 LEU A N 1
ATOM 2716 C CA . LEU A 1 359 ? 4.839 58.816 27.855 1.000 57.967 357 LEU A CA 1
ATOM 2717 C C . LEU A 1 359 ? 4.339 59.318 26.502 1.000 60.024 357 LEU A C 1
ATOM 2718 O O . LEU A 1 359 ? 5.097 59.330 25.539 1.000 58.323 357 LEU A O 1
ATOM 2723 N N . ASN A 1 360 ? 3.074 59.759 26.440 1.000 66.097 358 ASN A N 1
ATOM 2724 C CA . ASN A 1 360 ? 2.435 60.076 25.170 1.000 68.873 358 ASN A CA 1
ATOM 2725 C C . ASN A 1 360 ? 2.560 61.559 24.822 1.000 67.755 358 ASN A C 1
ATOM 2726 O O . ASN A 1 360 ? 2.313 61.936 23.679 1.000 67.409 358 ASN A O 1
ATOM 2731 N N . SER A 1 361 ? 2.959 62.395 25.789 1.000 64.917 359 SER A N 1
ATOM 2732 C CA . SER A 1 361 ? 2.845 63.839 25.633 1.000 63.969 359 SER A CA 1
ATOM 2733 C C . SER A 1 361 ? 4.212 64.523 25.572 1.000 61.214 359 SER A C 1
ATOM 2734 O O . SER A 1 361 ? 4.347 65.574 24.947 1.000 57.514 359 SER A O 1
ATOM 2737 N N . GLY A 1 362 ? 5.223 63.945 26.234 1.000 54.999 360 GLY A N 1
ATOM 2738 C CA . GLY A 1 362 ? 6.400 64.710 26.608 1.000 52.141 360 GLY A CA 1
ATOM 2739 C C . GLY A 1 362 ? 6.034 65.716 27.695 1.000 51.576 360 GLY A C 1
ATOM 2740 O O . GLY A 1 362 ? 5.167 65.436 28.523 1.000 49.907 360 GLY A O 1
ATOM 2741 N N . PHE A 1 363 ? 6.680 66.891 27.670 1.000 51.894 361 PHE A N 1
ATOM 2742 C CA . PHE A 1 363 ? 6.401 67.944 28.633 1.000 51.559 361 PHE A CA 1
ATOM 2743 C C . PHE A 1 363 ? 4.975 68.445 28.419 1.000 52.109 361 PHE A C 1
ATOM 2744 O O . PHE A 1 363 ? 4.617 68.810 27.308 1.000 53.474 361 PHE A O 1
ATOM 2752 N N . LEU A 1 364 ? 4.177 68.480 29.491 1.000 53.210 362 LEU A N 1
ATOM 2753 C CA . LEU A 1 364 ? 2.742 68.693 29.367 1.000 54.151 362 LEU A CA 1
ATOM 2754 C C . LEU A 1 364 ? 2.424 70.117 28.902 1.000 54.371 362 LEU A C 1
ATOM 2755 O O . LEU A 1 364 ? 1.423 70.314 28.223 1.000 56.866 362 LEU A O 1
ATOM 2760 N N . GLU A 1 365 ? 3.265 71.100 29.251 1.000 53.791 363 GLU A N 1
ATOM 2761 C CA . GLU A 1 365 ? 3.069 72.469 28.795 1.000 57.245 363 GLU A CA 1
ATOM 2762 C C . GLU A 1 365 ? 4.222 72.901 27.887 1.000 57.914 363 GLU A C 1
ATOM 2763 O O . GLU A 1 365 ? 4.498 74.092 27.759 1.000 59.623 363 GLU A O 1
ATOM 2769 N N . GLY A 1 366 ? 4.901 71.933 27.263 1.000 52.699 364 GLY A N 1
ATOM 2770 C CA . GLY A 1 366 ? 5.922 72.253 26.280 1.000 53.385 364 GLY A CA 1
ATOM 2771 C C . GLY A 1 366 ? 7.253 72.611 26.935 1.000 51.570 364 GLY A C 1
ATOM 2772 O O . GLY A 1 366 ? 7.416 72.477 28.145 1.000 53.831 364 GLY A O 1
ATOM 2773 N N . GLN A 1 367 ? 8.191 73.091 26.114 1.000 52.267 365 GLN A N 1
ATOM 2774 C CA . GLN A 1 367 ? 9.598 73.108 26.478 1.000 55.349 365 GLN A CA 1
ATOM 2775 C C . GLN A 1 367 ? 10.089 74.507 26.835 1.000 57.417 365 GLN A C 1
ATOM 2776 O O . GLN A 1 367 ? 11.291 74.698 27.022 1.000 55.960 365 GLN A O 1
ATOM 2782 N N . ASP A 1 368 ? 9.176 75.482 26.921 1.000 62.409 366 ASP A N 1
ATOM 2783 C CA . ASP A 1 368 ? 9.590 76.841 27.221 1.000 62.651 366 ASP A CA 1
ATOM 2784 C C . ASP A 1 368 ? 10.129 76.902 28.645 1.000 60.021 366 ASP A C 1
ATOM 2785 O O . ASP A 1 368 ? 9.525 76.346 29.560 1.000 59.286 366 ASP A O 1
ATOM 2790 N N . ILE A 1 369 ? 11.247 77.617 28.817 1.000 61.159 367 ILE A N 1
ATOM 2791 C CA . ILE A 1 369 ? 11.969 77.657 30.081 1.000 65.730 367 ILE A CA 1
ATOM 2792 C C . ILE A 1 369 ? 11.128 78.309 31.182 1.000 67.488 367 ILE A C 1
ATOM 2793 O O . ILE A 1 369 ? 11.358 78.047 32.361 1.000 67.116 367 ILE A O 1
ATOM 2798 N N . SER A 1 370 ? 10.160 79.158 30.803 1.000 68.531 368 SER A N 1
ATOM 2799 C CA . SER A 1 370 ? 9.360 79.901 31.769 1.000 68.705 368 SER A CA 1
ATOM 2800 C C . SER A 1 370 ? 8.342 79.007 32.481 1.000 67.146 368 SER A C 1
ATOM 2801 O O . SER A 1 370 ? 7.792 79.407 33.501 1.000 66.670 368 SER A O 1
ATOM 2804 N N . LYS A 1 371 ? 8.079 77.805 31.951 1.000 65.799 369 LYS A N 1
ATOM 2805 C CA . LYS A 1 371 ? 7.109 76.908 32.561 1.000 65.302 369 LYS A CA 1
ATOM 2806 C C . LYS A 1 371 ? 7.523 76.585 33.997 1.000 64.834 369 LYS A C 1
ATOM 2807 O O . LYS A 1 371 ? 8.706 76.606 34.333 1.000 64.746 369 LYS A O 1
ATOM 2813 N N . LYS A 1 372 ? 6.518 76.299 34.834 1.000 65.022 370 LYS A N 1
ATOM 2814 C CA . LYS A 1 372 ? 6.678 76.268 36.280 1.000 68.417 370 LYS A CA 1
ATOM 2815 C C . LYS A 1 372 ? 7.559 75.096 36.704 1.000 65.230 370 LYS A C 1
ATOM 2816 O O . LYS A 1 372 ? 8.221 75.168 37.735 1.000 67.063 370 LYS A O 1
ATOM 2822 N N . TYR A 1 373 ? 7.556 74.023 35.901 1.000 62.538 371 TYR A N 1
ATOM 2823 C CA . TYR A 1 373 ? 8.211 72.778 36.268 1.000 59.994 371 TYR A CA 1
ATOM 2824 C C . TYR A 1 373 ? 9.684 72.790 35.852 1.000 59.401 371 TYR A C 1
ATOM 2825 O O . TYR A 1 373 ? 10.351 71.763 35.950 1.000 59.094 371 TYR A O 1
ATOM 2834 N N . PHE A 1 374 ? 10.184 73.946 35.395 1.000 58.504 372 PHE A N 1
ATOM 2835 C CA . PHE A 1 374 ? 11.605 74.152 35.161 1.000 58.142 372 PHE A CA 1
ATOM 2836 C C . PHE A 1 374 ? 12.150 75.175 36.155 1.000 62.212 372 PHE A C 1
ATOM 2837 O O . PHE A 1 374 ? 11.648 76.295 36.225 1.000 64.707 372 PHE A O 1
ATOM 2845 N N . ILE A 1 375 ? 13.191 74.786 36.900 1.000 63.807 373 ILE A N 1
ATOM 2846 C CA . ILE A 1 375 ? 13.904 75.693 37.785 1.000 66.420 373 ILE A CA 1
ATOM 2847 C C . ILE A 1 375 ? 15.190 76.128 37.089 1.000 69.665 373 ILE A C 1
ATOM 2848 O O . ILE A 1 375 ? 16.022 75.291 36.753 1.000 65.629 373 ILE A O 1
ATOM 2853 N N . THR A 1 376 ? 15.345 77.442 36.886 1.000 76.199 374 THR A N 1
ATOM 2854 C CA . THR A 1 376 ? 16.478 77.983 36.152 1.000 80.865 374 THR A CA 1
ATOM 2855 C C . THR A 1 376 ? 17.679 78.092 37.085 1.000 84.779 374 THR A C 1
ATOM 2856 O O . THR A 1 376 ? 17.533 78.507 38.232 1.000 89.090 374 THR A O 1
ATOM 2860 N N . ASN A 1 377 ? 18.858 77.711 36.572 1.000 91.025 375 ASN A N 1
ATOM 2861 C CA . ASN A 1 377 ? 20.108 77.783 37.315 1.000 99.201 375 ASN A CA 1
ATOM 2862 C C . ASN A 1 377 ? 19.953 77.039 38.643 1.000 104.009 375 ASN A C 1
ATOM 2863 O O . ASN A 1 377 ? 19.939 77.662 39.702 1.000 107.125 375 ASN A O 1
ATOM 2868 N N . PRO A 1 378 ? 19.838 75.688 38.629 1.000 105.875 376 PRO A N 1
ATOM 2869 C CA . PRO A 1 378 ? 19.487 74.925 39.831 1.000 105.545 376 PRO A CA 1
ATOM 2870 C C . PRO A 1 378 ? 20.505 75.021 40.967 1.000 107.300 376 PRO A C 1
ATOM 2871 O O . PRO A 1 378 ? 21.664 75.361 40.739 1.000 105.609 376 PRO A O 1
ATOM 2875 N N . PRO A 1 379 ? 20.098 74.733 42.227 1.000 111.766 377 PRO A N 1
ATOM 2876 C CA . PRO A 1 379 ? 21.051 74.516 43.319 1.000 111.944 377 PRO A CA 1
ATOM 2877 C C . PRO A 1 379 ? 22.019 73.374 43.017 1.000 109.147 377 PRO A C 1
ATOM 2878 O O . PRO A 1 379 ? 23.210 73.668 42.786 1.000 104.786 377 PRO A O 1
#

Nearest PDB structures (foldseek):
  6f47-assembly1_A  TM=7.808E-01  e=2.763E-22  Clostridium botulinum
  7dvl-assembly1_A  TM=7.820E-01  e=1.412E-21  Clostridium botulinum
  7dvl-assembly1_B-2  TM=6.923E-01  e=1.008E-21  Clostridium botulinum
  5n0b-assembly1_A  TM=7.535E-01  e=1.505E-19  Clostridium tetani
  8qft-assembly1_A  TM=6.783E-01  e=2.134E-16  Clostridium botulinum